Protein AF-K1DUK2-F1 (afdb_monomer)

Sequence (306 aa):
MSPVSHGADAARLHEIARSLQRSSSDLDGLVTSGHALSRVLAEVWSGPDCEHFIGSDWPAAAQGLERAARTLEEVSSTAERNAGEQEDGSAGTGGGSGVPAGPPPRGSGTGGAADEGQSRDPEEYGDLPPEVREAWEGYSEDERRAIVEQIIKERAEHYGTGMPDINWDEDMSGNGAWLEDWWFANEVYINPNILDDPMILHTVYHEMRHAAQHQAIDDADTFWWWEDPEYHHGMTPEEVQEWEDNFDDYESAPSEEDWEEDPEAAQEQYDRYFEQPVEVDAREEGAEFVEGMTPEELERLLEASK

Solvent-accessible surface area (backbone atoms only — not comparable to full-atom values): 17100 Å² total; per-residue (Å²): 134,79,80,87,70,94,69,78,62,36,72,57,29,48,53,49,17,57,50,31,44,50,51,20,54,51,36,52,50,48,44,55,49,48,58,55,49,51,58,57,45,58,76,79,45,81,56,70,68,45,52,43,39,66,71,42,54,49,55,52,52,39,51,54,40,54,50,53,22,50,54,28,44,52,52,20,52,49,32,45,47,55,21,48,52,52,56,47,56,74,73,42,88,82,79,84,80,83,74,83,30,48,56,73,86,81,72,89,70,93,84,73,84,90,74,78,96,65,98,66,58,44,93,69,46,30,55,63,45,67,64,35,51,58,46,54,71,70,47,52,70,72,50,49,50,37,28,52,56,33,51,52,48,54,47,22,62,71,60,65,64,50,76,53,47,80,40,75,36,79,84,55,70,20,65,48,44,62,44,88,38,101,87,58,64,33,36,38,38,36,27,59,87,45,64,89,42,67,67,48,56,27,45,53,43,20,34,52,34,49,48,38,53,53,43,43,36,58,46,42,59,50,94,46,96,85,58,79,59,53,73,61,98,85,55,48,74,69,56,40,49,52,40,49,59,42,64,79,65,60,62,66,44,38,50,76,64,40,47,72,75,38,51,68,61,22,48,57,36,33,51,55,26,56,69,30,70,62,49,43,52,17,32,50,53,7,12,54,53,30,50,68,50,43,50,68,53,53,51,49,33,45,59,72,56,108

Secondary structure (DSSP, 8-state):
-PPP--S--HHHHHHHHHHHHHHHHHHHHHHHHHHHHHHHHHHH--SHHHHHIIIIIHHHHHHHHHHHHHHHHHHHHHHHHHHHHHHHHTTSSS-PPPP-PPPP-------S---SS-SS-HHHH----HHHHHHHHHS-HHHHHHHHHHHHHHHHHHHT--PPEEEE-TT-SSSEEEE--SSS--EEEE-GGGTTSTTHHHHHHHHHHHHHHHHHHHHH--SSTTSPPP--TT--HHHHHHHHHHHHT--PPPPHHHHHH-HHHHHHHHHHHHTSHHHHHHHHHHHHHHHT--HHHHHHHHHHT-

Mean predicted aligned error: 15.25 Å

Structure (mmCIF, N/CA/C/O backbone):
data_AF-K1DUK2-F1
#
_entry.id   AF-K1DUK2-F1
#
loop_
_atom_site.group_PDB
_atom_site.id
_atom_site.type_symbol
_atom_site.label_atom_id
_atom_site.label_alt_id
_atom_site.label_comp_id
_atom_site.label_asym_id
_atom_site.label_entity_id
_atom_site.label_seq_id
_atom_site.pdbx_PDB_ins_code
_atom_site.Cartn_x
_atom_site.Cartn_y
_atom_site.Cartn_z
_atom_site.occupancy
_atom_site.B_iso_or_equiv
_atom_site.auth_seq_id
_atom_site.auth_comp_id
_atom_site.auth_asym_id
_atom_site.auth_atom_id
_atom_site.pdbx_PDB_model_num
ATOM 1 N N . MET A 1 1 ? -5.655 -26.933 22.177 1.00 35.53 1 MET A N 1
ATOM 2 C CA . MET A 1 1 ? -5.476 -25.608 21.565 1.00 35.53 1 MET A CA 1
ATOM 3 C C . MET A 1 1 ? -4.045 -25.227 21.850 1.00 35.53 1 MET A C 1
ATOM 5 O O . MET A 1 1 ? -3.722 -24.988 23.007 1.00 35.53 1 MET A O 1
ATOM 9 N N . SER A 1 2 ? -3.181 -25.386 20.854 1.00 30.19 2 SER A N 1
ATOM 10 C CA . SER A 1 2 ? -1.798 -24.926 20.951 1.00 30.19 2 SER A CA 1
ATOM 11 C C . SER A 1 2 ? -1.805 -23.420 20.683 1.00 30.19 2 SER A C 1
ATOM 13 O O . SER A 1 2 ? -2.548 -23.008 19.792 1.00 30.19 2 SER A O 1
ATOM 15 N N . PRO A 1 3 ? -1.076 -22.610 21.463 1.00 31.73 3 PRO A N 1
ATOM 16 C CA . PRO A 1 3 ? -0.968 -21.180 21.204 1.00 31.73 3 PRO A CA 1
ATOM 17 C C . PRO A 1 3 ? -0.299 -20.969 19.841 1.00 31.73 3 PRO A C 1
ATOM 19 O O . PRO A 1 3 ? 0.635 -21.696 19.498 1.00 31.73 3 PRO A O 1
ATOM 22 N N . VAL A 1 4 ? -0.819 -20.022 19.064 1.00 34.34 4 VAL A N 1
ATOM 23 C CA . VAL A 1 4 ? -0.187 -19.556 17.827 1.00 34.34 4 VAL A CA 1
ATOM 24 C C . VAL A 1 4 ? 1.102 -18.850 18.245 1.00 34.34 4 VAL A C 1
ATOM 26 O O . VAL A 1 4 ? 1.078 -17.962 19.092 1.00 34.34 4 VAL A O 1
ATOM 29 N N . SER A 1 5 ? 2.232 -19.340 17.750 1.00 38.25 5 SER A N 1
ATOM 30 C CA . SER A 1 5 ? 3.544 -18.718 17.908 1.00 38.25 5 SER A CA 1
ATOM 31 C C . SER A 1 5 ? 3.749 -17.876 16.658 1.00 38.25 5 SER A C 1
ATOM 33 O O . SER A 1 5 ? 3.865 -18.459 15.584 1.00 38.25 5 SER A O 1
ATOM 35 N N . HIS A 1 6 ? 3.726 -16.549 16.772 1.00 49.19 6 HIS A N 1
ATOM 36 C CA . HIS A 1 6 ? 4.074 -15.668 15.658 1.00 49.19 6 HIS A CA 1
ATOM 37 C C . HIS A 1 6 ? 5.563 -15.855 15.338 1.00 49.19 6 HIS A C 1
ATOM 39 O O . HIS A 1 6 ? 6.407 -15.726 16.224 1.00 49.19 6 HIS A O 1
ATOM 45 N N . GLY A 1 7 ? 5.849 -16.271 14.104 1.00 53.97 7 GLY A N 1
ATOM 46 C CA . GLY A 1 7 ? 7.184 -16.576 13.593 1.00 53.97 7 GLY A CA 1
ATOM 47 C C . GLY A 1 7 ? 7.118 -17.595 12.453 1.00 53.97 7 GLY A C 1
ATOM 48 O O . GLY A 1 7 ? 6.421 -18.608 12.560 1.00 53.97 7 GLY A O 1
ATOM 49 N N . ALA A 1 8 ? 7.825 -17.328 11.352 1.00 53.19 8 ALA A N 1
ATOM 50 C CA . ALA A 1 8 ? 7.968 -18.288 10.259 1.00 53.19 8 ALA A CA 1
ATOM 51 C C . ALA A 1 8 ? 8.684 -19.559 10.758 1.00 53.19 8 ALA A C 1
ATOM 53 O O . ALA A 1 8 ? 9.575 -19.494 11.606 1.00 53.19 8 ALA A O 1
ATOM 54 N N . ASP A 1 9 ? 8.314 -20.736 10.240 1.00 72.44 9 ASP A N 1
ATOM 55 C CA . ASP A 1 9 ? 8.998 -21.990 10.579 1.00 72.44 9 ASP A CA 1
ATOM 56 C C . ASP A 1 9 ? 10.430 -21.959 10.013 1.00 72.44 9 ASP A C 1
ATOM 58 O O . ASP A 1 9 ? 10.660 -22.259 8.841 1.00 72.44 9 ASP A O 1
ATOM 62 N N . ALA A 1 10 ? 11.402 -21.587 10.851 1.00 77.94 10 ALA A N 1
ATOM 63 C CA . ALA A 1 10 ? 12.806 -21.466 10.459 1.00 77.94 10 ALA A CA 1
ATOM 64 C C . ALA A 1 10 ? 13.368 -22.775 9.880 1.00 77.94 10 ALA A C 1
ATOM 66 O O . ALA A 1 10 ? 14.125 -22.759 8.909 1.00 77.94 10 ALA A O 1
ATOM 67 N N . ALA A 1 11 ? 12.938 -23.935 10.394 1.00 70.56 11 ALA A N 1
ATOM 68 C CA . ALA A 1 11 ? 13.352 -25.221 9.840 1.00 70.56 11 ALA A CA 1
ATOM 69 C C . ALA A 1 11 ? 12.809 -25.415 8.418 1.00 70.56 11 ALA A C 1
ATOM 71 O O . ALA A 1 11 ? 13.507 -25.956 7.555 1.00 70.56 11 ALA A O 1
ATOM 72 N N . ARG A 1 12 ? 11.590 -24.938 8.154 1.00 72.44 12 ARG A N 1
ATOM 73 C CA . ARG A 1 12 ? 10.998 -24.942 6.818 1.00 72.44 12 ARG A CA 1
ATOM 74 C C . ARG A 1 12 ? 11.692 -23.962 5.872 1.00 72.44 12 ARG A C 1
ATOM 76 O O . ARG A 1 12 ? 11.935 -24.334 4.725 1.00 72.44 12 ARG A O 1
ATOM 83 N N . LEU A 1 13 ? 12.065 -22.773 6.341 1.00 73.44 13 LEU A N 1
ATOM 84 C CA . LEU A 1 13 ? 12.837 -21.796 5.563 1.00 73.44 13 LEU A CA 1
ATOM 85 C C . LEU A 1 13 ? 14.210 -22.355 5.157 1.00 73.44 13 LEU A C 1
ATOM 87 O O . LEU A 1 13 ? 14.564 -22.321 3.979 1.00 73.44 13 LEU A O 1
ATOM 91 N N . HIS A 1 14 ? 14.915 -23.009 6.084 1.00 79.56 14 HIS A N 1
ATOM 92 C CA . HIS A 1 14 ? 16.155 -23.746 5.801 1.00 79.56 14 HIS A CA 1
ATOM 93 C C . HIS A 1 14 ? 15.971 -24.850 4.747 1.00 79.56 14 HIS A C 1
ATOM 95 O O . HIS A 1 14 ? 16.851 -25.113 3.924 1.00 79.56 14 HIS A O 1
ATOM 101 N N . GLU A 1 15 ? 14.844 -25.565 4.769 1.00 75.19 15 GLU A N 1
ATOM 102 C CA . GLU A 1 15 ? 14.540 -26.577 3.749 1.00 75.19 15 GLU A CA 1
ATOM 103 C C . GLU A 1 15 ? 14.304 -25.962 2.367 1.00 75.19 15 GLU A C 1
ATOM 105 O O . GLU A 1 15 ? 14.781 -26.518 1.370 1.00 75.19 15 GLU A O 1
ATOM 110 N N . ILE A 1 16 ? 13.588 -24.836 2.313 1.00 76.81 16 ILE A N 1
ATOM 111 C CA . ILE A 1 16 ? 13.302 -24.086 1.087 1.00 76.81 16 ILE A CA 1
ATOM 112 C C . ILE A 1 16 ? 14.606 -23.552 0.494 1.00 76.81 16 ILE A C 1
ATOM 114 O O . ILE A 1 16 ? 14.905 -23.877 -0.655 1.00 76.81 16 ILE A O 1
ATOM 118 N N . ALA A 1 17 ? 15.432 -22.865 1.286 1.00 77.94 17 ALA A N 1
ATOM 119 C CA . ALA A 1 17 ? 16.727 -22.343 0.857 1.00 77.94 17 ALA A CA 1
ATOM 120 C C . ALA A 1 17 ? 17.614 -23.425 0.227 1.00 77.94 17 ALA A C 1
ATOM 122 O O . ALA A 1 17 ? 18.042 -23.317 -0.922 1.00 77.94 17 ALA A O 1
ATOM 123 N N . ARG A 1 18 ? 17.797 -24.564 0.910 1.00 84.88 18 ARG A N 1
ATOM 124 C CA . ARG A 1 18 ? 18.565 -25.692 0.351 1.00 84.88 18 ARG A CA 1
ATOM 125 C C . ARG A 1 18 ? 17.966 -26.239 -0.940 1.00 84.88 18 ARG A C 1
ATOM 127 O O . ARG A 1 18 ? 18.690 -26.803 -1.759 1.00 84.88 18 ARG A O 1
ATOM 134 N N . SER A 1 19 ? 16.648 -26.171 -1.105 1.00 82.50 19 SER A N 1
ATOM 135 C CA . SER A 1 19 ? 16.000 -26.588 -2.345 1.00 82.50 19 SER A CA 1
ATOM 136 C C . SER A 1 19 ? 16.292 -25.615 -3.482 1.00 82.50 19 SER A C 1
ATOM 138 O O . SER A 1 19 ? 16.678 -26.067 -4.557 1.00 82.50 19 SER A O 1
ATOM 140 N N . LEU A 1 20 ? 16.177 -24.312 -3.229 1.00 78.19 20 LEU A N 1
ATOM 141 C CA . LEU A 1 20 ? 16.471 -23.250 -4.190 1.00 78.19 20 LEU A CA 1
ATOM 142 C C . LEU A 1 20 ? 17.941 -23.281 -4.621 1.00 78.19 20 LEU A C 1
ATOM 144 O O . LEU A 1 20 ? 18.231 -23.303 -5.814 1.00 78.19 20 LEU A O 1
ATOM 148 N N . GLN A 1 21 ? 18.866 -23.429 -3.670 1.00 85.44 21 GLN A N 1
ATOM 149 C CA . GLN A 1 21 ? 20.297 -23.526 -3.957 1.00 85.44 21 GLN A CA 1
ATOM 150 C C . GLN A 1 21 ? 20.655 -24.762 -4.799 1.00 85.44 21 GLN A C 1
ATOM 152 O O . GLN A 1 21 ? 21.508 -24.687 -5.685 1.00 85.44 21 GLN A O 1
ATOM 157 N N . ARG A 1 22 ? 19.993 -25.906 -4.570 1.00 84.94 22 ARG A N 1
ATOM 158 C CA . ARG A 1 22 ? 20.158 -27.089 -5.435 1.00 84.94 22 ARG A CA 1
ATOM 159 C C . ARG A 1 22 ? 19.660 -26.821 -6.852 1.00 84.94 22 ARG A C 1
ATOM 161 O O . ARG A 1 22 ? 20.363 -27.164 -7.794 1.00 84.94 22 ARG A O 1
ATOM 168 N N . SER A 1 23 ? 18.496 -26.190 -6.992 1.00 86.56 23 SER A N 1
ATOM 169 C CA . SER A 1 23 ? 17.944 -25.835 -8.300 1.00 86.56 23 SER A CA 1
ATOM 170 C C . SER A 1 23 ? 18.836 -24.844 -9.054 1.00 86.56 23 SER A C 1
ATOM 172 O O . SER A 1 23 ? 19.079 -25.070 -10.235 1.00 86.56 23 SER A O 1
ATOM 174 N N . SER A 1 24 ? 19.391 -23.818 -8.391 1.00 85.56 24 SER A N 1
ATOM 175 C CA . SER A 1 24 ? 20.387 -22.921 -9.008 1.00 85.56 24 SER A CA 1
ATOM 176 C C . SER A 1 24 ? 21.587 -23.714 -9.539 1.00 85.56 24 SER A C 1
ATOM 178 O O . SER A 1 24 ? 21.935 -23.630 -10.717 1.00 85.56 24 SER A O 1
ATOM 180 N N . SER A 1 25 ? 22.157 -24.590 -8.704 1.00 85.31 25 SER A N 1
ATOM 181 C CA . SER A 1 25 ? 23.308 -25.405 -9.100 1.00 85.31 25 SER A CA 1
ATOM 182 C C . SER A 1 25 ? 23.007 -26.338 -10.282 1.00 85.31 25 SER A C 1
ATOM 184 O O . SER A 1 25 ? 23.885 -26.571 -11.120 1.00 85.31 25 SER A O 1
ATOM 186 N N . ASP A 1 26 ? 21.783 -26.860 -10.376 1.00 88.81 26 ASP A N 1
ATOM 187 C CA . ASP A 1 26 ? 21.341 -27.664 -11.516 1.00 88.81 26 ASP A CA 1
ATOM 188 C C . ASP A 1 26 ? 21.252 -26.819 -12.804 1.00 88.81 26 ASP A C 1
ATOM 190 O O . ASP A 1 26 ? 21.678 -27.285 -13.867 1.00 88.81 26 ASP A O 1
ATOM 194 N N . LEU A 1 27 ? 20.766 -25.572 -12.724 1.00 88.38 27 LEU A N 1
ATOM 195 C CA . LEU A 1 27 ? 20.719 -24.636 -13.857 1.00 88.38 27 LEU A CA 1
ATOM 196 C C . LEU A 1 27 ? 22.126 -24.266 -14.350 1.00 88.38 27 LEU A C 1
ATOM 198 O O . LEU A 1 27 ? 22.400 -24.375 -15.548 1.00 88.38 27 LEU A O 1
ATOM 202 N N . ASP A 1 28 ? 23.051 -23.952 -13.445 1.00 87.50 28 ASP A N 1
ATOM 203 C CA . ASP A 1 28 ? 24.465 -23.719 -13.773 1.00 87.50 28 ASP A CA 1
ATOM 204 C C . ASP A 1 28 ? 25.114 -24.939 -14.445 1.00 87.50 28 ASP A C 1
ATOM 206 O O . ASP A 1 28 ? 25.897 -24.834 -15.405 1.00 87.50 28 ASP A O 1
ATOM 210 N N . GLY A 1 29 ? 24.762 -26.135 -13.965 1.00 82.50 29 GLY A N 1
ATOM 211 C CA . GLY A 1 29 ? 25.176 -27.402 -14.554 1.00 82.50 29 GLY A CA 1
ATOM 212 C C . GLY A 1 29 ? 24.677 -27.572 -15.991 1.00 82.50 29 GLY A C 1
ATOM 213 O O . GLY A 1 29 ? 25.434 -28.034 -16.857 1.00 82.50 29 GLY A O 1
ATOM 214 N N . LEU A 1 30 ? 23.433 -27.172 -16.271 1.00 90.12 30 LEU A N 1
ATOM 215 C CA . LEU A 1 30 ? 22.844 -27.191 -17.613 1.00 90.12 30 LEU A CA 1
ATOM 216 C C . LEU A 1 30 ? 23.529 -26.197 -18.551 1.00 90.12 30 LEU A C 1
ATOM 218 O O . LEU A 1 30 ? 23.887 -26.584 -19.667 1.00 90.12 30 LEU A O 1
ATOM 222 N N . VAL A 1 31 ? 23.780 -24.966 -18.099 1.00 87.81 31 VAL A N 1
ATOM 223 C CA . VAL A 1 31 ? 24.505 -23.939 -18.868 1.00 87.81 31 VAL A CA 1
ATOM 224 C C . VAL A 1 31 ? 25.900 -24.440 -19.238 1.00 87.81 31 VAL A C 1
ATOM 226 O O . VAL A 1 31 ? 26.278 -24.478 -20.415 1.00 87.81 31 VAL A O 1
ATOM 229 N N . THR A 1 32 ? 26.649 -24.934 -18.252 1.00 84.31 32 THR A N 1
ATOM 230 C CA . THR A 1 32 ? 28.001 -25.471 -18.458 1.00 84.31 32 THR A CA 1
ATOM 231 C C . THR A 1 32 ? 27.997 -26.643 -19.442 1.00 84.31 32 THR A C 1
ATOM 233 O O . THR A 1 32 ? 28.803 -26.692 -20.381 1.00 84.31 32 THR A O 1
ATOM 236 N N . SER A 1 33 ? 27.071 -27.587 -19.260 1.00 88.69 33 SER A N 1
ATOM 237 C CA . SER A 1 33 ? 26.955 -28.772 -20.114 1.00 88.69 33 SER A CA 1
ATOM 238 C C . SER A 1 33 ? 26.554 -28.405 -21.540 1.00 88.69 33 SER A C 1
ATOM 240 O O . SER A 1 33 ? 27.133 -28.926 -22.494 1.00 88.69 33 SER A O 1
ATOM 242 N N . GLY A 1 34 ? 25.613 -27.480 -21.714 1.00 84.50 34 GLY A N 1
ATOM 243 C CA . GLY A 1 34 ? 25.167 -27.047 -23.032 1.00 84.50 34 GLY A CA 1
ATOM 244 C C . GLY A 1 34 ? 26.220 -26.230 -23.785 1.00 84.50 34 GLY A C 1
ATOM 245 O O . GLY A 1 34 ? 26.376 -26.410 -24.994 1.00 84.50 34 GLY A O 1
ATOM 246 N N . HIS A 1 35 ? 27.063 -25.447 -23.103 1.00 85.62 35 HIS A N 1
ATOM 247 C CA . HIS A 1 35 ? 28.245 -24.840 -23.731 1.00 85.62 35 HIS A CA 1
ATOM 248 C C . HIS A 1 35 ? 29.266 -25.880 -24.210 1.00 85.62 35 HIS A C 1
ATOM 250 O O . HIS A 1 35 ? 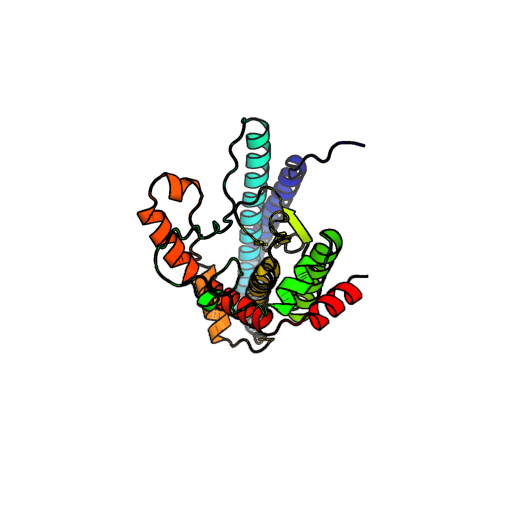29.866 -25.722 -25.275 1.00 85.62 35 HIS A O 1
ATOM 256 N N . ALA A 1 36 ? 29.479 -26.956 -23.452 1.00 80.62 36 ALA A N 1
ATOM 257 C CA . ALA A 1 36 ? 30.337 -28.056 -23.887 1.00 80.62 36 ALA A CA 1
ATOM 258 C C . ALA A 1 36 ? 29.739 -28.803 -25.092 1.00 80.62 36 ALA A C 1
ATOM 260 O O . ALA A 1 36 ? 30.443 -29.061 -26.070 1.00 80.62 36 ALA A O 1
ATOM 261 N N . LEU A 1 37 ? 28.442 -29.118 -25.048 1.00 86.62 37 LEU A N 1
ATOM 262 C CA . LEU A 1 37 ? 27.755 -29.861 -26.105 1.00 86.62 37 LEU A CA 1
ATOM 263 C C . LEU A 1 37 ? 27.596 -29.047 -27.394 1.00 86.62 37 LEU A C 1
ATOM 265 O O . LEU A 1 37 ? 27.773 -29.609 -28.471 1.00 86.62 37 LEU A O 1
ATOM 269 N N . SER A 1 38 ? 27.340 -27.738 -27.312 1.00 84.31 38 SER A N 1
ATOM 270 C CA . SER A 1 38 ? 27.253 -26.861 -28.492 1.00 84.31 38 SER A CA 1
ATOM 271 C C . SER A 1 38 ? 28.579 -26.782 -29.254 1.00 84.31 38 SER A C 1
ATOM 273 O O . SER A 1 38 ? 28.579 -26.792 -30.484 1.00 84.31 38 SER A O 1
ATOM 275 N N . ARG A 1 39 ? 29.723 -26.818 -28.555 1.00 83.44 39 ARG A N 1
ATOM 276 C CA . ARG A 1 39 ? 31.051 -26.910 -29.192 1.00 83.44 39 ARG A CA 1
ATOM 277 C C . ARG A 1 39 ? 31.252 -28.225 -29.939 1.00 83.44 39 ARG A C 1
ATOM 279 O O . ARG A 1 39 ? 31.752 -28.201 -31.055 1.00 83.44 39 ARG A O 1
ATOM 286 N N . VAL A 1 40 ? 30.838 -29.351 -29.356 1.00 90.06 40 VAL A N 1
ATOM 287 C CA . VAL A 1 40 ? 30.902 -30.665 -30.024 1.00 90.06 40 VAL A CA 1
ATOM 288 C C . VAL A 1 40 ? 29.955 -30.709 -31.225 1.00 90.06 40 VAL A C 1
ATOM 290 O O . VAL A 1 40 ? 30.307 -31.233 -32.279 1.00 90.06 40 VAL A O 1
ATOM 293 N N . LEU A 1 41 ? 28.761 -30.129 -31.092 1.00 87.50 41 LEU A N 1
ATOM 294 C CA . LEU A 1 41 ? 27.779 -30.052 -32.169 1.00 87.50 41 LEU A CA 1
ATOM 295 C C . LEU A 1 41 ? 28.323 -29.266 -33.375 1.00 87.50 41 LEU A C 1
ATOM 297 O O . LEU A 1 41 ? 28.130 -29.696 -34.512 1.00 87.50 41 LEU A O 1
ATOM 301 N N . ALA A 1 42 ? 29.079 -28.191 -33.130 1.00 87.25 42 ALA A N 1
ATOM 302 C CA . ALA A 1 42 ? 29.747 -27.395 -34.163 1.00 87.25 42 ALA A CA 1
ATOM 303 C C . ALA A 1 42 ? 30.744 -28.198 -35.023 1.00 87.25 42 ALA A C 1
ATOM 305 O O . ALA A 1 42 ? 31.042 -27.814 -36.152 1.00 87.25 42 ALA A O 1
ATOM 306 N N . GLU A 1 43 ? 31.278 -29.311 -34.508 1.00 91.81 43 GLU A N 1
ATOM 307 C CA . GLU A 1 43 ? 32.233 -30.159 -35.237 1.00 91.81 43 GLU A CA 1
ATOM 308 C C . GLU A 1 43 ? 31.547 -31.079 -36.258 1.00 91.81 43 GLU A C 1
ATOM 310 O O . GLU A 1 43 ? 32.188 -31.553 -37.199 1.00 91.81 43 GLU A O 1
ATOM 315 N N . VAL A 1 44 ? 30.249 -31.346 -36.079 1.00 93.38 44 VAL A N 1
ATOM 316 C CA . VAL A 1 44 ? 29.484 -32.329 -36.869 1.00 93.38 44 VAL A CA 1
ATOM 317 C C . VAL A 1 44 ? 28.303 -31.723 -37.630 1.00 93.38 44 VAL A C 1
ATOM 319 O O . VAL A 1 44 ? 27.746 -32.385 -38.507 1.00 93.38 44 VAL A O 1
ATOM 322 N N . TRP A 1 45 ? 27.939 -30.472 -37.340 1.00 94.31 45 TRP A N 1
ATOM 323 C CA . TRP A 1 45 ? 26.870 -29.725 -38.000 1.00 94.31 45 TRP A CA 1
ATOM 324 C C . TRP A 1 45 ? 27.409 -28.404 -38.556 1.00 94.31 45 TRP A C 1
ATOM 326 O O . TRP A 1 45 ? 28.110 -27.668 -37.871 1.00 94.31 45 TRP A O 1
ATOM 336 N N . SER A 1 46 ? 27.104 -28.101 -39.819 1.00 90.75 46 SER A N 1
ATOM 337 C CA . SER A 1 46 ? 27.549 -26.878 -40.496 1.00 90.75 46 SER A CA 1
ATOM 338 C C . SER A 1 46 ? 26.446 -26.305 -41.382 1.00 90.75 46 SER A C 1
ATOM 340 O O . SER A 1 46 ? 25.572 -27.039 -41.848 1.00 90.75 46 SER A O 1
ATOM 342 N N . GLY A 1 47 ? 26.505 -24.994 -41.614 1.00 90.25 47 GLY A N 1
ATOM 343 C CA . GLY A 1 47 ? 25.517 -24.235 -42.379 1.00 90.25 47 GLY A CA 1
ATOM 344 C C . GLY A 1 47 ? 24.805 -23.171 -41.533 1.00 90.25 47 GLY A C 1
ATOM 345 O O . GLY A 1 47 ? 25.008 -23.129 -40.319 1.00 90.25 47 GLY A O 1
ATOM 346 N N . PRO A 1 48 ? 23.963 -22.331 -42.165 1.00 90.19 48 PRO A N 1
ATOM 347 C CA . PRO A 1 48 ? 23.353 -21.162 -41.523 1.00 90.19 48 PRO A CA 1
ATOM 348 C C . PRO A 1 48 ? 22.558 -21.483 -40.252 1.00 90.19 48 PRO A C 1
ATOM 350 O O . PRO A 1 48 ? 22.624 -20.732 -39.288 1.00 90.19 48 PRO A O 1
ATOM 353 N N . ASP A 1 49 ? 21.866 -22.624 -40.218 1.00 91.75 49 ASP A N 1
ATOM 354 C CA . ASP A 1 49 ? 21.076 -23.038 -39.052 1.00 91.75 49 ASP A CA 1
ATOM 355 C C . ASP A 1 49 ? 21.965 -23.368 -37.839 1.00 91.75 49 ASP A C 1
ATOM 357 O O . ASP A 1 49 ? 21.620 -23.052 -36.705 1.00 91.75 49 ASP A O 1
ATOM 361 N N . CYS A 1 50 ? 23.140 -23.963 -38.077 1.00 90.81 50 CYS A N 1
ATOM 362 C CA . CYS A 1 50 ? 24.120 -24.238 -37.024 1.00 90.81 50 CYS A CA 1
ATOM 363 C C . CYS A 1 50 ? 24.725 -22.934 -36.492 1.00 90.81 50 CYS A C 1
ATOM 365 O O . CYS A 1 50 ? 24.865 -22.750 -35.284 1.00 90.81 50 CYS A O 1
ATOM 367 N N . GLU A 1 51 ? 25.054 -22.011 -37.400 1.00 90.12 51 GLU A N 1
ATOM 368 C CA . GLU A 1 51 ? 25.574 -20.686 -37.052 1.00 90.12 51 GLU A CA 1
ATOM 369 C C . GLU A 1 51 ? 24.558 -19.888 -36.227 1.00 90.12 51 GLU A C 1
ATOM 371 O O . GLU A 1 51 ? 24.941 -19.265 -35.239 1.00 90.12 51 GLU A O 1
ATOM 376 N N . HIS A 1 52 ? 23.271 -19.955 -36.579 1.00 88.75 52 HIS A N 1
ATOM 377 C CA . HIS A 1 52 ? 22.195 -19.306 -35.832 1.00 88.75 52 HIS A CA 1
ATOM 378 C C . HIS A 1 52 ? 21.985 -19.938 -34.453 1.00 88.75 52 HIS A C 1
ATOM 380 O O . HIS A 1 52 ? 21.979 -19.231 -33.449 1.00 88.75 52 HIS A O 1
ATOM 386 N N . PHE A 1 53 ? 21.917 -21.269 -34.377 1.00 89.38 53 PHE A N 1
ATOM 387 C CA . PHE A 1 53 ? 21.722 -21.960 -33.106 1.00 89.38 53 PHE A CA 1
ATOM 388 C C . PHE A 1 53 ? 22.869 -21.694 -32.118 1.00 89.38 53 PHE A C 1
ATOM 390 O O . PHE A 1 53 ? 22.639 -21.384 -30.952 1.00 89.38 53 PHE A O 1
ATOM 397 N N . ILE A 1 54 ? 24.123 -21.783 -32.576 1.00 90.12 54 ILE A N 1
ATOM 398 C CA . ILE A 1 54 ? 25.306 -21.579 -31.724 1.00 90.12 54 ILE A CA 1
ATOM 399 C C . ILE A 1 54 ? 25.537 -20.094 -31.427 1.00 90.12 54 ILE A C 1
ATOM 401 O O . ILE A 1 54 ? 26.001 -19.753 -30.339 1.00 90.12 54 ILE A O 1
ATOM 405 N N . GLY A 1 55 ? 25.265 -19.220 -32.396 1.00 81.56 55 GLY A N 1
ATOM 406 C CA . GLY A 1 55 ? 25.529 -17.788 -32.292 1.00 81.56 55 GLY A CA 1
ATOM 407 C C . GLY A 1 55 ? 24.420 -16.988 -31.615 1.00 81.56 55 GLY A C 1
ATOM 408 O O . GLY A 1 55 ? 24.692 -15.887 -31.142 1.00 81.56 55 GLY A O 1
ATOM 409 N N . SER A 1 56 ? 23.190 -17.503 -31.573 1.00 82.19 56 SER A N 1
ATOM 410 C CA . SER A 1 56 ? 22.018 -16.753 -31.108 1.00 82.19 56 SER A CA 1
ATOM 411 C C . SER A 1 56 ? 21.132 -17.566 -30.165 1.00 82.19 56 SER A C 1
ATOM 413 O O . SER A 1 56 ? 21.017 -17.183 -29.002 1.00 82.19 56 SER A O 1
ATOM 415 N N . ASP A 1 57 ? 20.578 -18.700 -30.602 1.00 84.94 57 ASP A N 1
ATOM 416 C CA . ASP A 1 57 ? 19.558 -19.417 -29.814 1.00 84.94 57 ASP A CA 1
ATOM 417 C C . ASP A 1 57 ? 20.109 -19.965 -28.491 1.00 84.94 57 ASP A C 1
ATOM 419 O O . ASP A 1 57 ? 19.541 -19.733 -27.422 1.00 84.94 57 ASP A O 1
ATOM 423 N N . TRP A 1 58 ? 21.243 -20.674 -28.541 1.00 89.31 58 TRP A N 1
ATOM 424 C CA . TRP A 1 58 ? 21.870 -21.228 -27.343 1.00 89.31 58 TRP A CA 1
ATOM 425 C C . TRP A 1 58 ? 22.375 -20.134 -26.386 1.00 89.31 58 TRP A C 1
ATOM 427 O O . TRP A 1 58 ? 22.065 -20.221 -25.200 1.00 89.31 58 TRP A O 1
ATOM 437 N N . PRO A 1 59 ? 23.100 -19.088 -26.838 1.00 85.94 59 PRO A N 1
ATOM 438 C CA . PRO A 1 59 ? 23.477 -17.973 -25.970 1.00 85.94 59 PRO A CA 1
ATOM 439 C C . PRO A 1 59 ? 22.298 -17.249 -25.312 1.00 85.94 59 PRO A C 1
ATOM 441 O O . PRO A 1 59 ? 22.431 -16.818 -24.168 1.00 85.94 59 PRO A O 1
ATOM 444 N N . ALA A 1 60 ? 21.164 -17.097 -26.002 1.00 81.19 60 ALA A N 1
ATOM 445 C CA . ALA A 1 60 ? 19.967 -16.488 -25.423 1.00 81.19 60 ALA A CA 1
ATOM 446 C C . ALA A 1 60 ? 19.357 -17.383 -24.331 1.00 81.19 60 ALA A C 1
ATOM 448 O O . ALA A 1 60 ? 19.082 -16.913 -23.229 1.00 81.19 60 ALA A O 1
ATOM 449 N N . ALA A 1 61 ? 19.231 -18.687 -24.597 1.00 84.38 61 ALA A N 1
ATOM 450 C CA . ALA A 1 61 ? 18.754 -19.650 -23.608 1.00 84.38 61 ALA A CA 1
ATOM 451 C C . ALA A 1 61 ? 19.690 -19.752 -22.391 1.00 84.38 61 ALA A C 1
ATOM 453 O O . ALA A 1 61 ? 19.221 -19.786 -21.257 1.00 84.38 61 ALA A O 1
ATOM 454 N N . ALA A 1 62 ? 21.008 -19.758 -22.612 1.00 83.44 62 ALA A N 1
ATOM 455 C CA . ALA A 1 62 ? 22.006 -19.788 -21.546 1.00 83.44 62 ALA A CA 1
ATOM 456 C C . ALA A 1 62 ? 21.889 -18.564 -20.627 1.00 83.44 62 ALA A C 1
ATOM 458 O O . ALA A 1 62 ? 21.840 -18.730 -19.415 1.00 83.44 62 ALA A O 1
ATOM 459 N N . GLN A 1 63 ? 21.737 -17.362 -21.192 1.00 82.25 63 GLN A N 1
ATOM 460 C CA . GLN A 1 63 ? 21.518 -16.146 -20.403 1.00 82.25 63 GLN A CA 1
ATOM 461 C C . GLN A 1 63 ? 20.232 -16.209 -19.568 1.00 82.25 63 GLN A C 1
ATOM 463 O O . GLN A 1 63 ? 20.237 -15.774 -18.421 1.00 82.25 63 GLN A O 1
ATOM 468 N N . GLY A 1 64 ? 19.141 -16.763 -20.108 1.00 83.19 64 GLY A N 1
ATOM 469 C CA . GLY A 1 64 ? 17.905 -16.959 -19.344 1.00 83.19 64 GLY A CA 1
ATOM 470 C C . GLY A 1 64 ? 18.091 -17.910 -18.156 1.00 83.19 64 GLY A C 1
ATOM 471 O O . GLY A 1 64 ? 17.644 -17.616 -17.051 1.00 83.19 64 GLY A O 1
ATOM 472 N N . LEU A 1 65 ? 18.813 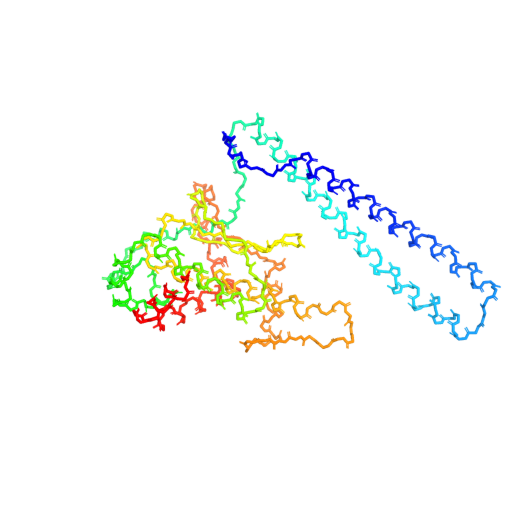-19.017 -18.360 1.00 85.06 65 LEU A N 1
ATOM 473 C CA . LEU A 1 65 ? 19.140 -19.971 -17.294 1.00 85.06 65 LEU A CA 1
ATOM 474 C C . LEU A 1 65 ? 20.059 -19.354 -16.226 1.00 85.06 65 LEU A C 1
ATOM 476 O O . LEU A 1 65 ? 19.834 -19.582 -15.043 1.00 85.06 65 LEU A O 1
ATOM 480 N N . GLU A 1 66 ? 21.052 -18.556 -16.626 1.00 82.50 66 GLU A N 1
ATOM 481 C CA . GLU A 1 66 ? 21.959 -17.843 -15.711 1.00 82.50 66 GLU A CA 1
ATOM 482 C C . GLU A 1 66 ? 21.224 -16.794 -14.863 1.00 82.50 66 GLU A C 1
ATOM 484 O O . GLU A 1 66 ? 21.527 -16.632 -13.682 1.00 82.50 66 GLU A O 1
ATOM 489 N N . ARG A 1 67 ? 20.245 -16.082 -15.440 1.00 86.12 67 ARG A N 1
ATOM 490 C CA . ARG A 1 67 ? 19.393 -15.149 -14.683 1.00 86.12 67 ARG A CA 1
ATOM 491 C C . ARG A 1 67 ? 18.534 -15.893 -13.667 1.00 86.12 67 ARG A C 1
ATOM 493 O O . ARG A 1 67 ? 18.559 -15.539 -12.498 1.00 86.12 67 ARG A O 1
ATOM 500 N N . ALA A 1 68 ? 17.865 -16.966 -14.090 1.00 78.19 68 ALA A N 1
ATOM 501 C CA . ALA A 1 68 ? 17.054 -17.786 -13.193 1.00 78.19 68 ALA A CA 1
ATOM 502 C C . ALA A 1 68 ? 17.882 -18.393 -12.046 1.00 78.19 68 ALA A C 1
ATOM 504 O O . ALA A 1 68 ? 17.428 -18.411 -10.906 1.00 78.19 68 ALA A O 1
ATOM 505 N N . ALA A 1 69 ? 19.107 -18.855 -12.322 1.00 81.12 69 ALA A N 1
ATOM 506 C CA . ALA A 1 69 ? 20.029 -19.337 -11.294 1.00 81.12 69 ALA A CA 1
ATOM 507 C C . ALA A 1 69 ? 20.338 -18.246 -10.252 1.00 81.12 69 ALA A C 1
ATOM 509 O O . ALA A 1 69 ? 20.220 -18.492 -9.052 1.00 81.12 69 ALA A O 1
ATOM 510 N N . ARG A 1 70 ? 20.628 -17.020 -10.706 1.00 82.75 70 ARG A N 1
ATOM 511 C CA . ARG A 1 70 ? 20.891 -15.873 -9.827 1.00 82.75 70 ARG A CA 1
ATOM 512 C C . ARG A 1 70 ? 19.692 -15.520 -8.945 1.00 82.75 70 ARG A C 1
ATOM 514 O O . ARG A 1 70 ? 19.863 -15.393 -7.739 1.00 82.75 70 ARG A O 1
ATOM 521 N N . THR A 1 71 ? 18.488 -15.466 -9.510 1.00 81.00 71 THR A N 1
ATOM 522 C CA . THR A 1 71 ? 17.259 -15.221 -8.738 1.00 81.00 71 THR A CA 1
ATOM 523 C C . THR A 1 71 ? 17.055 -16.291 -7.663 1.00 81.00 71 THR A C 1
ATOM 525 O O . THR A 1 71 ? 16.765 -15.980 -6.511 1.00 81.00 71 THR A O 1
ATOM 528 N N . LEU A 1 72 ? 17.261 -17.573 -7.992 1.00 78.31 72 LEU A N 1
ATOM 529 C CA . LEU A 1 72 ? 17.147 -18.657 -7.010 1.00 78.31 72 LEU A CA 1
ATOM 530 C C . LEU A 1 72 ? 18.194 -18.550 -5.890 1.00 78.31 72 LEU A C 1
ATOM 532 O O . LEU A 1 72 ? 17.908 -18.929 -4.753 1.00 78.31 72 LEU A O 1
ATOM 536 N N . GLU A 1 73 ? 19.395 -18.052 -6.184 1.00 79.88 73 GLU A N 1
ATOM 537 C CA . GLU A 1 73 ? 20.430 -17.786 -5.178 1.00 79.88 73 GLU A CA 1
ATOM 538 C C . GLU A 1 73 ? 20.070 -16.622 -4.263 1.00 79.88 73 GLU A C 1
ATOM 540 O O . GLU A 1 73 ? 20.222 -16.740 -3.046 1.00 79.88 73 GLU A O 1
ATOM 545 N N . GLU A 1 74 ? 19.562 -15.531 -4.828 1.00 75.38 74 GLU A N 1
ATOM 546 C CA . GLU A 1 74 ? 19.112 -14.353 -4.085 1.00 75.38 74 GLU A CA 1
ATOM 547 C C . GLU A 1 74 ? 17.980 -14.729 -3.125 1.00 75.38 74 GLU A C 1
ATOM 549 O O . GLU A 1 74 ? 18.108 -14.533 -1.915 1.00 75.38 74 GLU A O 1
ATOM 554 N N . VAL A 1 75 ? 16.945 -15.413 -3.622 1.00 75.00 75 VAL A N 1
ATOM 555 C CA . VAL A 1 75 ? 15.834 -15.898 -2.788 1.00 75.00 75 VAL A CA 1
ATOM 556 C C . VAL A 1 75 ? 16.320 -16.903 -1.744 1.00 75.00 75 VAL A C 1
ATOM 558 O O . VAL A 1 75 ? 15.916 -16.839 -0.581 1.00 75.00 75 VAL A O 1
ATOM 561 N N . SER A 1 76 ? 17.215 -17.826 -2.112 1.00 77.12 76 SER A N 1
ATOM 562 C CA . SER A 1 76 ? 17.815 -18.748 -1.143 1.00 77.12 76 SER A CA 1
ATOM 563 C C . SER A 1 76 ? 18.542 -17.997 -0.029 1.00 77.12 76 SER A C 1
ATOM 565 O O . SER A 1 76 ? 18.494 -18.433 1.121 1.00 77.12 76 SER A O 1
ATOM 567 N N . SER A 1 77 ? 19.233 -16.902 -0.351 1.00 73.12 77 SER A N 1
ATOM 568 C CA . SER A 1 77 ? 19.939 -16.087 0.634 1.00 73.12 77 SER A CA 1
ATOM 569 C C . SER A 1 77 ? 18.979 -15.328 1.545 1.00 73.12 77 SER A C 1
ATOM 571 O O . SER A 1 77 ? 19.288 -15.168 2.725 1.00 73.12 77 SER A O 1
ATOM 573 N N . THR A 1 78 ? 17.844 -14.862 1.027 1.00 78.38 78 THR A N 1
ATOM 574 C CA . THR A 1 78 ? 16.786 -14.227 1.826 1.00 78.38 78 THR A CA 1
ATOM 575 C C . THR A 1 78 ? 16.155 -15.234 2.782 1.00 78.38 78 THR A C 1
ATOM 577 O O . THR A 1 78 ? 16.077 -14.974 3.978 1.00 78.38 78 THR A O 1
ATOM 580 N N . ALA A 1 79 ? 15.811 -16.435 2.307 1.00 73.06 79 ALA A N 1
ATOM 581 C CA . ALA A 1 79 ? 15.241 -17.486 3.149 1.00 73.06 79 ALA A CA 1
ATOM 582 C C . ALA A 1 79 ? 16.180 -17.913 4.298 1.00 73.06 79 ALA A C 1
ATOM 584 O O . ALA A 1 79 ? 15.718 -18.098 5.423 1.00 73.06 79 ALA A O 1
ATOM 585 N N . GLU A 1 80 ? 17.491 -18.034 4.049 1.00 79.19 80 GLU A N 1
ATOM 586 C CA . GLU A 1 80 ? 18.492 -18.307 5.101 1.00 79.19 80 GLU A CA 1
ATOM 587 C C . GLU A 1 80 ? 18.601 -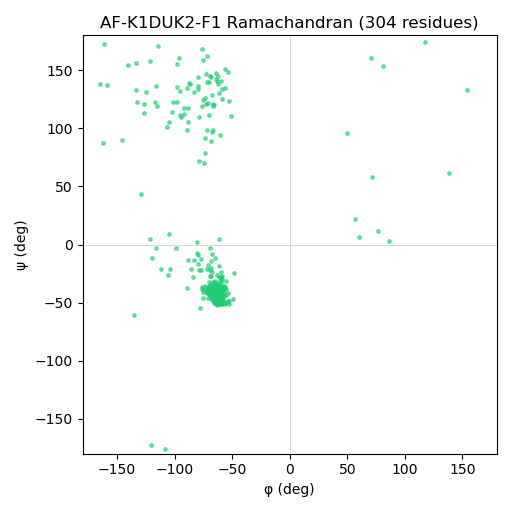17.154 6.108 1.00 79.19 80 GLU A C 1
ATOM 589 O O . GLU A 1 80 ? 18.733 -17.395 7.308 1.00 79.19 80 GLU A O 1
ATOM 594 N N . ARG A 1 81 ? 18.526 -15.902 5.638 1.00 76.12 81 ARG A N 1
ATOM 595 C CA . ARG A 1 81 ? 18.585 -14.713 6.497 1.00 76.12 81 ARG A CA 1
ATOM 596 C C . ARG A 1 81 ? 17.376 -14.641 7.425 1.00 76.12 81 ARG A C 1
ATOM 598 O O . ARG A 1 81 ? 17.563 -14.581 8.634 1.00 76.12 81 ARG A O 1
ATOM 605 N N . ASN A 1 82 ? 16.170 -14.780 6.876 1.00 74.62 82 ASN A N 1
ATOM 606 C CA . ASN A 1 82 ? 14.924 -14.770 7.643 1.00 74.62 82 ASN A CA 1
ATOM 607 C C . ASN A 1 82 ? 14.880 -15.936 8.647 1.00 74.62 82 ASN A C 1
ATOM 609 O O . ASN A 1 82 ? 14.416 -15.774 9.775 1.00 74.62 82 ASN A O 1
ATOM 613 N N . ALA A 1 83 ? 15.392 -17.116 8.270 1.00 75.00 83 ALA A N 1
ATOM 614 C CA . ALA A 1 83 ? 15.522 -18.247 9.189 1.00 75.00 83 ALA A CA 1
ATOM 615 C C . ALA A 1 83 ? 16.481 -17.933 10.349 1.00 75.00 83 ALA A C 1
ATOM 617 O O . ALA A 1 83 ? 16.162 -18.228 11.500 1.00 75.00 83 ALA A O 1
ATOM 618 N N . GLY A 1 84 ? 17.627 -17.312 10.051 1.00 71.06 84 GLY A N 1
ATOM 619 C CA . GLY A 1 84 ? 18.597 -16.870 11.052 1.00 71.06 84 GLY A CA 1
ATOM 620 C C . GLY A 1 84 ? 18.025 -15.819 12.002 1.00 71.06 84 GLY A C 1
ATOM 621 O O . GLY A 1 84 ? 18.140 -15.971 13.212 1.00 71.06 84 GLY A O 1
ATOM 622 N N . GLU A 1 85 ? 17.333 -14.808 11.479 1.00 71.69 85 GLU A N 1
ATOM 623 C CA . GLU A 1 85 ? 16.696 -13.748 12.272 1.00 71.69 85 GLU A CA 1
ATOM 624 C C . GLU A 1 85 ? 15.605 -14.294 13.208 1.00 71.69 85 GLU A C 1
ATOM 626 O O . GLU A 1 85 ? 15.520 -13.882 14.364 1.00 71.69 85 GLU A O 1
ATOM 631 N N . GLN A 1 86 ? 14.823 -15.287 12.768 1.00 66.81 86 GLN A N 1
ATOM 632 C CA . GLN A 1 86 ? 13.834 -15.975 13.613 1.00 66.81 86 GLN A CA 1
ATOM 633 C C . GLN A 1 86 ? 14.485 -16.833 14.714 1.00 66.81 86 GLN A C 1
ATOM 635 O O . GLN A 1 86 ? 14.001 -16.887 15.853 1.00 66.81 86 GLN A O 1
ATOM 640 N N . GLU A 1 87 ? 15.594 -17.508 14.402 1.00 73.94 87 GLU A N 1
ATOM 641 C CA . GLU A 1 87 ? 16.366 -18.302 15.366 1.00 73.94 87 GLU A CA 1
ATOM 642 C C . GLU A 1 87 ? 17.080 -17.409 16.399 1.00 73.94 87 GLU A C 1
ATOM 644 O O . GLU A 1 87 ? 17.070 -17.719 17.596 1.00 73.94 87 GLU A O 1
ATOM 649 N N . ASP A 1 88 ? 17.626 -16.272 15.962 1.00 64.25 88 ASP A N 1
ATOM 650 C CA . ASP A 1 88 ? 18.326 -15.295 16.798 1.00 64.25 88 ASP A CA 1
ATOM 651 C C . ASP A 1 88 ? 17.353 -14.459 17.646 1.00 64.25 88 ASP A C 1
ATOM 653 O O . ASP A 1 88 ? 17.586 -14.276 18.846 1.00 64.25 88 ASP A O 1
ATOM 657 N N . GLY A 1 89 ? 16.212 -14.045 17.087 1.00 51.25 89 GLY A N 1
ATOM 658 C CA . GLY A 1 89 ? 15.119 -13.383 17.811 1.00 51.25 89 GLY A CA 1
ATOM 659 C C . GLY A 1 89 ? 14.480 -14.272 18.886 1.00 51.25 89 GLY A C 1
ATOM 660 O O . GLY A 1 89 ? 14.016 -13.782 19.913 1.00 51.25 89 GLY A O 1
ATOM 661 N N . SER A 1 90 ? 14.543 -15.598 18.719 1.00 48.03 90 SER A N 1
ATOM 662 C CA . SER A 1 90 ? 14.113 -16.571 19.736 1.00 48.03 90 SER A CA 1
ATOM 663 C C . SER A 1 90 ? 15.149 -16.794 20.856 1.00 48.03 90 SER A C 1
ATOM 665 O O . SER A 1 90 ? 14.807 -17.330 21.917 1.00 48.03 90 SER A O 1
ATOM 667 N N . ALA A 1 91 ? 16.412 -16.397 20.652 1.00 38.34 91 ALA A N 1
ATOM 668 C CA . ALA A 1 91 ? 17.506 -16.509 21.626 1.00 38.34 91 ALA A CA 1
ATOM 669 C C . ALA A 1 91 ? 17.863 -15.172 22.310 1.00 38.34 91 ALA A C 1
ATOM 671 O O . ALA A 1 91 ? 18.442 -15.173 23.403 1.00 38.34 91 ALA A O 1
ATOM 672 N N . GLY A 1 92 ? 17.507 -14.043 21.699 1.00 30.33 92 GLY A N 1
ATOM 673 C CA . GLY A 1 92 ? 17.686 -12.694 22.218 1.00 30.33 92 GLY A CA 1
ATOM 674 C C . GLY A 1 92 ? 16.389 -12.129 22.790 1.00 30.33 92 GLY A C 1
ATOM 675 O O . GLY A 1 92 ? 15.384 -12.010 22.108 1.00 30.33 92 GLY A O 1
ATOM 676 N N . THR A 1 93 ? 16.404 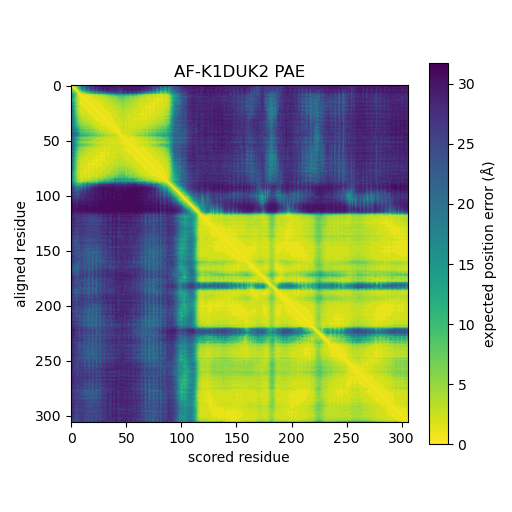-11.730 24.060 1.00 33.78 93 THR A N 1
ATOM 677 C CA . THR A 1 93 ? 15.407 -10.795 24.597 1.00 33.78 93 THR A CA 1
ATOM 678 C C . THR A 1 93 ? 15.317 -9.558 23.698 1.00 33.78 93 THR A C 1
ATOM 680 O O . THR A 1 93 ? 16.260 -8.775 23.697 1.00 33.78 93 THR A O 1
ATOM 683 N N . GLY A 1 94 ? 14.187 -9.417 22.996 1.00 34.19 94 GLY A N 1
ATOM 684 C CA . GLY A 1 94 ? 13.592 -8.174 22.491 1.00 34.19 94 GLY A CA 1
ATOM 685 C C . GLY A 1 94 ? 14.516 -7.235 21.719 1.00 34.19 94 GLY A C 1
ATOM 686 O O . GLY A 1 94 ? 15.169 -6.386 22.318 1.00 34.19 94 GLY A O 1
ATOM 687 N N . GLY A 1 95 ? 14.486 -7.337 20.395 1.00 27.41 95 GLY A N 1
ATOM 688 C CA . GLY A 1 95 ? 15.031 -6.343 19.476 1.00 27.41 95 GLY A CA 1
ATOM 689 C C . GLY A 1 95 ? 14.425 -6.584 18.103 1.00 27.41 95 GLY A C 1
ATOM 690 O O . GLY A 1 95 ? 14.959 -7.381 17.342 1.00 27.41 95 GLY A O 1
ATOM 691 N N . GLY A 1 96 ? 13.258 -5.988 17.850 1.00 26.38 96 GLY A N 1
ATOM 692 C CA . GLY A 1 96 ? 12.612 -6.023 16.542 1.00 26.38 96 GLY A CA 1
ATOM 693 C C . GLY A 1 96 ? 13.380 -5.123 15.585 1.00 26.38 96 GLY A C 1
ATOM 694 O O . GLY A 1 96 ? 13.556 -3.940 15.863 1.00 26.38 96 GLY A O 1
ATOM 695 N N . SER A 1 97 ? 13.880 -5.697 14.496 1.00 27.16 97 SER A N 1
ATOM 696 C CA . SER A 1 97 ? 14.401 -4.938 13.364 1.00 27.16 97 SER A CA 1
ATOM 697 C C . SER A 1 97 ? 13.217 -4.384 12.574 1.00 27.16 97 SER A C 1
ATOM 699 O O . SER A 1 97 ? 12.307 -5.131 12.221 1.00 27.16 97 SER A O 1
ATOM 701 N N . GLY A 1 98 ? 13.216 -3.062 12.401 1.00 26.80 98 GLY A N 1
ATOM 702 C CA . GLY A 1 98 ? 12.112 -2.273 11.869 1.00 26.80 98 GLY A CA 1
ATOM 703 C C . GLY A 1 98 ? 11.727 -2.633 10.438 1.00 26.80 98 GLY A C 1
ATOM 704 O O . GLY A 1 98 ? 12.566 -2.687 9.542 1.00 26.80 98 GLY A O 1
ATOM 705 N N . VAL A 1 99 ? 10.428 -2.836 10.258 1.00 30.78 99 VAL A N 1
ATOM 706 C CA . VAL A 1 99 ? 9.722 -2.742 8.979 1.00 30.78 99 VAL A CA 1
ATOM 707 C C . VAL A 1 99 ? 9.318 -1.266 8.835 1.00 30.78 99 VAL A C 1
ATOM 709 O O . VAL A 1 99 ? 8.950 -0.669 9.854 1.00 30.78 99 VAL A O 1
ATOM 712 N N . PRO A 1 100 ? 9.427 -0.629 7.653 1.00 32.47 100 PRO A N 1
ATOM 713 C CA . PRO A 1 100 ? 9.142 0.790 7.513 1.00 32.47 100 PRO A CA 1
ATOM 714 C C . PRO A 1 100 ? 7.631 0.991 7.588 1.00 32.47 100 PRO A C 1
ATOM 716 O O . PRO A 1 100 ? 6.916 0.917 6.600 1.00 32.47 100 PRO A O 1
ATOM 719 N N . ALA A 1 101 ? 7.140 1.224 8.794 1.00 34.81 101 ALA A N 1
ATOM 720 C CA . ALA A 1 101 ? 5.851 1.839 8.992 1.00 34.81 101 ALA A CA 1
ATOM 721 C C . ALA A 1 101 ? 6.110 3.343 9.096 1.00 34.81 101 ALA A C 1
ATOM 723 O O . ALA A 1 101 ? 6.825 3.786 10.002 1.00 34.81 101 ALA A O 1
ATOM 724 N N . GLY A 1 102 ? 5.554 4.118 8.164 1.00 34.44 102 GLY A N 1
ATOM 725 C CA . GLY A 1 102 ? 5.587 5.572 8.244 1.00 34.44 102 GLY A CA 1
ATOM 726 C C . GLY A 1 102 ? 5.054 6.016 9.610 1.00 34.44 102 GLY A C 1
ATOM 727 O O . GLY A 1 102 ? 3.937 5.632 9.976 1.00 34.44 102 GLY A O 1
ATOM 728 N N . PRO A 1 103 ? 5.822 6.779 10.405 1.00 32.44 103 PRO A N 1
ATOM 729 C CA . PRO A 1 103 ? 5.336 7.251 11.686 1.00 32.44 103 PRO A CA 1
ATOM 730 C C . PRO A 1 103 ? 4.146 8.186 11.438 1.00 32.44 103 PRO A C 1
ATOM 732 O O . PRO A 1 103 ? 4.120 8.911 10.437 1.00 32.44 103 PRO A O 1
ATOM 735 N N . PRO A 1 104 ? 3.148 8.232 12.336 1.00 36.09 104 PRO A N 1
ATOM 736 C CA . PRO A 1 104 ? 2.119 9.250 12.234 1.00 36.09 104 PRO A CA 1
ATOM 737 C C . PRO A 1 104 ? 2.800 10.625 12.309 1.00 36.09 104 PRO A C 1
ATOM 739 O O . PRO A 1 104 ? 3.619 10.841 13.211 1.00 36.09 104 PRO A O 1
ATOM 742 N N . PRO A 1 105 ? 2.465 11.594 11.438 1.00 37.28 105 PRO A N 1
ATOM 743 C CA . PRO A 1 105 ? 2.976 12.941 11.583 1.00 37.28 105 PRO A CA 1
ATOM 744 C C . PRO A 1 105 ? 2.376 13.525 12.862 1.00 37.28 105 PRO A C 1
ATOM 746 O O . PRO A 1 105 ? 1.251 14.024 12.898 1.00 37.28 105 PRO A O 1
ATOM 749 N N . ARG A 1 106 ? 3.134 13.488 13.959 1.00 39.09 106 ARG A N 1
ATOM 750 C CA . ARG A 1 106 ? 2.867 14.332 15.125 1.00 39.09 106 ARG A CA 1
ATOM 751 C C . ARG A 1 106 ? 3.386 15.733 14.834 1.00 39.09 106 ARG A C 1
ATOM 753 O O . ARG A 1 106 ? 4.352 16.208 15.426 1.00 39.09 106 ARG A O 1
ATOM 760 N N . GLY A 1 107 ? 2.677 16.424 13.948 1.00 32.28 107 GLY A N 1
ATOM 761 C CA . GLY A 1 107 ? 2.837 17.850 13.718 1.00 32.28 107 GLY A CA 1
ATOM 762 C C . GLY A 1 107 ? 2.355 18.651 14.925 1.00 32.28 107 GLY A C 1
ATOM 763 O O . GLY A 1 107 ? 1.208 19.083 14.994 1.00 32.28 107 GLY A O 1
ATOM 764 N N . SER A 1 108 ? 3.249 18.911 15.880 1.00 34.34 108 SER A N 1
ATOM 765 C CA . SER A 1 108 ? 3.104 20.031 16.813 1.00 34.34 108 SER A CA 1
ATOM 766 C C . SER A 1 108 ? 3.417 21.340 16.075 1.00 34.34 108 SER A C 1
ATOM 768 O O . SER A 1 108 ? 4.434 21.981 16.330 1.00 34.34 108 SER A O 1
ATOM 770 N N . GLY A 1 109 ? 2.533 21.740 15.160 1.00 27.28 109 GLY A N 1
ATOM 771 C CA . GLY A 1 109 ? 2.588 23.000 14.422 1.00 27.28 109 GLY A CA 1
ATOM 772 C C . GLY A 1 109 ? 1.521 23.968 14.921 1.00 27.28 109 GLY A C 1
ATOM 773 O O . GLY A 1 109 ? 0.346 23.872 14.585 1.00 27.28 109 GLY A O 1
ATOM 774 N N . THR A 1 110 ? 1.908 24.933 15.749 1.00 32.41 110 THR A N 1
ATOM 775 C CA . THR A 1 110 ? 1.034 26.049 16.118 1.00 32.41 110 THR A CA 1
ATOM 776 C C . THR A 1 110 ? 0.822 26.980 14.920 1.00 32.41 110 THR A C 1
ATOM 778 O O . THR A 1 110 ? 1.739 27.730 14.589 1.00 32.41 110 THR A O 1
ATOM 781 N N . GLY A 1 111 ? -0.392 27.032 14.357 1.00 31.38 111 GLY A N 1
ATOM 782 C CA . GLY A 1 111 ? -0.859 28.220 13.626 1.00 31.38 111 GLY A CA 1
ATOM 783 C C . GLY A 1 111 ? -1.630 28.010 12.322 1.00 31.38 111 GLY A C 1
ATOM 784 O O . GLY A 1 111 ? -1.230 28.555 11.304 1.00 31.38 111 GLY A O 1
ATOM 785 N N . GLY A 1 112 ? -2.781 27.350 12.377 1.00 25.77 112 GLY A N 1
ATOM 786 C CA . GLY A 1 112 ? -3.822 27.358 11.344 1.00 25.77 112 GLY A CA 1
ATOM 787 C C . GLY A 1 112 ? -5.086 26.789 11.978 1.00 25.77 112 GLY A C 1
ATOM 788 O O . GLY A 1 112 ? -4.977 25.920 12.834 1.00 25.77 112 GLY A O 1
ATOM 789 N N . ALA A 1 113 ? -6.257 27.363 11.730 1.00 30.39 113 ALA A N 1
ATOM 790 C CA . ALA A 1 113 ? -7.474 26.973 12.434 1.00 30.39 113 ALA A CA 1
ATOM 791 C C . ALA A 1 113 ? -7.776 25.481 12.209 1.00 30.39 113 ALA A C 1
ATOM 793 O O . ALA A 1 113 ? -7.889 25.058 11.069 1.00 30.39 113 ALA A O 1
ATOM 794 N N . ALA A 1 114 ? -7.929 24.717 13.295 1.00 36.59 114 ALA A N 1
ATOM 795 C CA . ALA A 1 114 ? -8.659 23.461 13.256 1.00 36.59 114 ALA A CA 1
ATOM 796 C C . ALA A 1 114 ? -10.096 23.788 12.833 1.00 36.59 114 ALA A C 1
ATOM 798 O O . ALA A 1 114 ? -10.902 24.212 13.667 1.00 36.59 114 ALA A O 1
ATOM 799 N N . ASP A 1 115 ? -10.370 23.681 11.541 1.00 41.41 115 ASP A N 1
ATOM 800 C CA . ASP A 1 115 ? -11.722 23.575 11.024 1.00 41.41 115 ASP A CA 1
ATOM 801 C C . ASP A 1 115 ? -11.980 22.079 10.790 1.00 41.41 115 ASP A C 1
ATOM 803 O O . ASP A 1 115 ? -11.212 21.394 10.128 1.00 41.41 115 ASP A O 1
ATOM 807 N N . GLU A 1 116 ? -13.031 21.580 11.440 1.00 54.44 116 GLU A N 1
ATOM 808 C CA . GLU A 1 116 ? -13.761 20.360 11.077 1.00 54.44 116 GLU A CA 1
ATOM 809 C C . GLU A 1 116 ? -13.106 18.972 11.281 1.00 54.44 116 GLU A C 1
ATOM 811 O O . GLU A 1 116 ? -13.116 18.140 10.391 1.00 54.44 116 GLU A O 1
ATOM 816 N N . GLY A 1 117 ? -12.704 18.618 12.508 1.00 69.50 117 GLY A N 1
ATOM 817 C CA . GLY A 1 117 ? -12.916 17.275 13.105 1.00 69.50 117 GLY A CA 1
ATOM 818 C C . GLY A 1 117 ? -12.342 15.991 12.460 1.00 69.50 117 GLY A C 1
ATOM 819 O O . GLY A 1 117 ? -12.709 14.919 12.935 1.00 69.50 117 GLY A O 1
ATOM 820 N N . GLN A 1 118 ? -11.517 16.044 11.413 1.00 85.62 118 GLN A N 1
ATOM 821 C CA . GLN A 1 118 ? -10.753 14.889 10.906 1.00 85.62 118 GLN A CA 1
ATOM 822 C C . GLN A 1 118 ? -9.320 14.880 11.467 1.00 85.62 118 GLN A C 1
ATOM 824 O O . GLN A 1 118 ? -8.843 15.898 11.970 1.00 85.62 118 GLN A O 1
ATOM 829 N N . SER A 1 119 ? -8.642 13.730 11.442 1.00 87.75 119 SER A N 1
ATOM 830 C CA . SER A 1 119 ? -7.324 13.540 12.077 1.00 87.75 119 SER A CA 1
ATOM 831 C C . SER A 1 119 ? -6.123 13.894 11.193 1.00 87.75 119 SER A C 1
ATOM 833 O O . SER A 1 119 ? -5.006 14.009 11.704 1.00 87.75 119 SER A O 1
ATOM 835 N N . ARG A 1 120 ? -6.341 14.067 9.885 1.00 87.69 120 ARG A N 1
ATOM 836 C CA . ARG A 1 120 ? -5.318 14.334 8.863 1.00 87.69 120 ARG A CA 1
ATOM 837 C C . ARG A 1 120 ? -5.588 15.657 8.144 1.00 87.69 120 ARG A C 1
ATOM 839 O O . ARG A 1 120 ? -6.714 16.150 8.149 1.00 87.69 120 ARG A O 1
ATOM 846 N N . ASP A 1 121 ? -4.546 16.231 7.549 1.00 90.00 121 ASP A N 1
ATOM 847 C CA . ASP A 1 121 ? -4.639 17.498 6.817 1.00 90.00 121 ASP A CA 1
ATOM 848 C C . ASP A 1 121 ? -5.506 17.331 5.552 1.00 90.00 121 ASP A C 1
ATOM 850 O O . ASP A 1 121 ? -5.143 16.519 4.699 1.00 90.00 121 ASP A O 1
ATOM 854 N N . PRO A 1 122 ? -6.634 18.053 5.409 1.00 90.81 122 PRO A N 1
ATOM 855 C CA . PRO A 1 122 ? -7.475 17.955 4.219 1.00 90.81 122 PRO A CA 1
ATOM 856 C C . PRO A 1 122 ? -6.750 18.305 2.916 1.00 90.81 122 PRO A C 1
ATOM 858 O O . PRO A 1 122 ? -7.110 17.771 1.874 1.00 90.81 122 PRO A O 1
ATOM 861 N N . GLU A 1 123 ? -5.739 19.184 2.956 1.00 90.25 123 GLU A N 1
ATOM 862 C CA . GLU A 1 123 ? -4.999 19.576 1.746 1.00 90.25 123 GLU A CA 1
ATOM 863 C C . GLU A 1 123 ? -4.134 18.429 1.196 1.00 90.25 123 GLU A C 1
ATOM 865 O O . GLU A 1 123 ? -3.903 18.370 -0.007 1.00 90.25 123 GLU A O 1
ATOM 870 N N . GLU A 1 124 ? -3.700 17.506 2.060 1.00 89.12 124 GLU A N 1
ATOM 871 C CA . GLU A 1 124 ? -2.782 16.407 1.719 1.00 89.12 124 GLU A CA 1
ATOM 872 C C . GLU A 1 124 ? -3.477 15.036 1.640 1.00 89.12 124 GLU A C 1
ATOM 874 O O . GLU A 1 124 ? -2.998 14.128 0.965 1.00 89.12 124 GLU A O 1
ATOM 879 N N . TYR A 1 125 ? -4.589 14.857 2.362 1.00 92.12 125 TYR A N 1
ATOM 880 C CA . TYR A 1 125 ? -5.275 13.565 2.522 1.00 92.12 125 TYR A CA 1
ATOM 881 C C . TYR A 1 125 ? -6.736 13.585 2.046 1.00 92.12 125 TYR A C 1
ATOM 883 O O . TYR A 1 125 ? -7.447 12.593 2.211 1.00 92.12 125 TYR A O 1
ATOM 891 N N . GLY A 1 126 ? -7.190 14.699 1.472 1.00 95.06 126 GLY A N 1
ATOM 892 C CA . GLY A 1 126 ? -8.580 14.908 1.078 1.00 95.06 126 GLY A CA 1
ATOM 893 C C . GLY A 1 126 ? -9.483 15.319 2.244 1.00 95.06 126 GLY A C 1
ATOM 894 O O . GLY A 1 126 ? -9.237 15.019 3.420 1.00 95.06 126 GLY A O 1
ATOM 895 N N . ASP A 1 127 ? -10.554 16.037 1.909 1.00 95.00 127 ASP A N 1
ATOM 896 C CA . ASP A 1 127 ? -11.573 16.472 2.868 1.00 95.00 127 ASP A CA 1
ATOM 897 C C . ASP A 1 127 ? -12.666 15.405 3.017 1.00 95.00 127 ASP A C 1
ATOM 899 O O . ASP A 1 127 ? -13.510 15.224 2.136 1.00 95.00 127 ASP A O 1
ATOM 903 N N . LEU A 1 128 ? -12.650 14.678 4.138 1.00 94.06 128 LEU A N 1
ATOM 904 C CA . LEU A 1 128 ? -13.619 13.622 4.406 1.00 94.06 128 LEU A CA 1
ATOM 905 C C . LEU A 1 128 ? -14.976 14.227 4.816 1.00 94.06 128 LEU A C 1
ATOM 907 O O . LEU A 1 128 ? -15.081 14.843 5.895 1.00 94.06 128 LEU A O 1
ATOM 911 N N . PRO A 1 129 ? -16.062 13.966 4.054 1.00 95.81 129 PRO A N 1
ATOM 912 C CA . PRO A 1 129 ? -17.351 14.582 4.331 1.00 95.81 129 PRO A CA 1
ATOM 913 C C . PRO A 1 129 ? -17.839 14.301 5.765 1.00 95.81 129 PRO A C 1
ATOM 915 O O . PRO A 1 129 ? -17.761 13.164 6.249 1.00 95.81 129 PRO A O 1
ATOM 918 N N . PRO A 1 130 ? -18.349 15.313 6.491 1.00 94.19 130 PRO A N 1
ATOM 919 C CA . PRO A 1 130 ? -18.752 15.164 7.890 1.00 94.19 130 PRO A CA 1
ATOM 920 C C . PRO A 1 130 ? -19.842 14.104 8.101 1.00 94.19 130 PRO A C 1
ATOM 922 O O . PRO A 1 130 ? -19.836 13.416 9.119 1.00 94.19 130 PRO A O 1
ATOM 925 N N . GLU A 1 131 ? -20.744 13.915 7.139 1.00 95.62 131 GLU A N 1
ATOM 926 C CA . GLU A 1 131 ? -21.757 12.858 7.161 1.00 95.62 131 GLU A CA 1
ATOM 927 C C . GLU A 1 131 ? -21.157 11.446 7.099 1.00 95.62 131 GLU A C 1
ATOM 929 O O . GLU A 1 131 ? -21.706 10.521 7.694 1.00 95.62 131 GLU A O 1
ATOM 934 N N . VAL A 1 132 ? -20.019 11.273 6.420 1.00 97.06 132 VAL A N 1
ATOM 935 C CA . VAL A 1 132 ? -19.297 9.996 6.353 1.00 97.06 132 VAL A CA 1
ATOM 936 C C . VAL A 1 132 ? -18.640 9.712 7.697 1.00 97.06 132 VAL A C 1
ATOM 938 O O . VAL A 1 132 ? -18.713 8.587 8.185 1.00 97.06 132 VAL A O 1
ATOM 941 N N . ARG A 1 133 ? -18.074 10.738 8.343 1.00 94.38 133 ARG A N 1
ATOM 942 C CA . ARG A 1 133 ? -17.523 10.633 9.703 1.00 94.38 133 ARG A CA 1
ATOM 943 C C . ARG A 1 133 ? -18.595 10.255 10.720 1.00 94.38 133 ARG A C 1
ATOM 945 O O . ARG A 1 133 ? -18.398 9.320 11.491 1.00 94.38 133 ARG A O 1
ATOM 952 N N . GLU A 1 134 ? -19.753 10.915 10.671 1.00 95.00 134 GLU A N 1
ATOM 953 C CA . GLU A 1 134 ? -20.901 10.580 11.526 1.00 95.00 134 GLU A CA 1
ATOM 954 C C . GLU A 1 134 ? -21.396 9.145 11.274 1.00 95.00 134 GLU A C 1
ATOM 956 O O . GLU A 1 134 ? -21.679 8.409 12.222 1.00 95.00 134 GLU A O 1
ATOM 961 N N . ALA A 1 135 ? -21.467 8.712 10.011 1.00 97.00 135 ALA A N 1
ATOM 962 C CA . ALA A 1 135 ? -21.826 7.337 9.675 1.00 97.00 135 ALA A CA 1
ATOM 963 C C . ALA A 1 135 ? -20.793 6.327 10.207 1.00 97.00 135 ALA A C 1
ATOM 965 O O . ALA A 1 135 ? -21.177 5.314 10.793 1.00 97.00 135 ALA A O 1
ATOM 966 N N . TRP A 1 136 ? -19.497 6.622 10.066 1.00 97.19 136 TRP A N 1
ATOM 967 C CA . TRP A 1 136 ? -18.402 5.778 10.547 1.00 97.19 136 TRP A CA 1
ATOM 968 C C . TRP A 1 136 ? -18.442 5.560 12.062 1.00 97.19 136 TRP A C 1
ATOM 970 O O . TRP A 1 136 ? -18.268 4.435 12.542 1.00 97.19 136 TRP A O 1
ATOM 980 N N . GLU A 1 137 ? -18.749 6.609 12.831 1.00 95.31 137 GLU A N 1
ATOM 981 C CA . GLU A 1 137 ? -18.962 6.529 14.283 1.00 95.31 137 GLU A CA 1
ATOM 982 C C . GLU A 1 137 ? -20.109 5.577 14.663 1.00 95.31 137 GLU A C 1
ATOM 984 O O . GLU A 1 137 ? -20.089 4.984 15.744 1.00 95.31 137 GLU A O 1
ATOM 989 N N . GLY A 1 138 ? -21.098 5.412 13.780 1.00 96.12 138 GLY A N 1
ATOM 990 C CA . GLY A 1 138 ? -22.252 4.539 13.980 1.00 96.12 138 GLY A CA 1
ATOM 991 C C . GLY A 1 138 ? -21.977 3.046 13.779 1.00 96.12 138 GLY A C 1
ATOM 992 O O . GLY A 1 138 ? -22.732 2.230 14.316 1.00 96.12 138 GLY A O 1
ATOM 993 N N . TYR A 1 139 ? -20.924 2.684 13.042 1.00 97.38 139 TYR A N 1
ATOM 994 C CA . TYR A 1 139 ? -20.544 1.289 12.807 1.00 97.38 139 TYR A CA 1
ATOM 995 C C . TYR A 1 139 ? -19.789 0.691 13.997 1.00 97.38 139 TYR A C 1
ATOM 997 O O . TYR A 1 139 ? -18.992 1.351 14.663 1.00 97.38 139 TYR A O 1
ATOM 1005 N N . SER A 1 140 ? -20.026 -0.591 14.257 1.00 97.56 140 SER A N 1
ATOM 1006 C CA . SER A 1 140 ? -19.203 -1.385 15.170 1.00 97.56 140 SER A CA 1
ATOM 1007 C C . SER A 1 140 ? -17.827 -1.691 14.570 1.00 97.56 140 SER A C 1
ATOM 1009 O O . SER A 1 140 ? -17.634 -1.616 13.360 1.00 97.56 140 SER A O 1
ATOM 1011 N N . GLU A 1 141 ? -16.869 -2.078 15.410 1.00 95.81 141 GLU A N 1
ATOM 1012 C CA . GLU A 1 141 ? -15.521 -2.465 14.970 1.00 95.81 141 GLU A CA 1
ATOM 1013 C C . GLU A 1 141 ? -15.548 -3.584 13.912 1.00 95.81 141 GLU A C 1
ATOM 1015 O O . GLU A 1 141 ? -14.891 -3.462 12.881 1.00 95.81 141 GLU A O 1
ATOM 1020 N N . ASP A 1 142 ? -16.387 -4.612 14.104 1.00 97.38 142 ASP A N 1
ATOM 1021 C CA . ASP A 1 142 ? -16.575 -5.700 13.131 1.00 97.38 142 ASP A CA 1
ATOM 1022 C C . ASP A 1 142 ? -17.105 -5.183 11.780 1.00 97.38 142 ASP A C 1
ATOM 1024 O O . ASP A 1 142 ? -16.698 -5.657 10.721 1.00 97.38 142 ASP A O 1
ATOM 1028 N N . GLU A 1 143 ? -18.014 -4.204 11.800 1.00 98.25 143 GLU A N 1
ATOM 1029 C CA . GLU A 1 143 ? -18.574 -3.601 10.585 1.00 98.25 143 GLU A CA 1
ATOM 1030 C C . GLU A 1 143 ? -17.540 -2.727 9.869 1.00 98.25 143 GLU A C 1
ATOM 1032 O O . GLU A 1 143 ? -17.414 -2.811 8.650 1.00 98.25 143 GLU A O 1
ATOM 1037 N N . ARG A 1 144 ? -16.752 -1.944 10.612 1.00 98.44 144 ARG A N 1
ATOM 1038 C CA . ARG A 1 144 ? -15.650 -1.139 10.063 1.00 98.44 144 ARG A CA 1
ATOM 1039 C C . ARG A 1 144 ? -14.585 -2.012 9.422 1.00 98.44 144 ARG A C 1
ATOM 1041 O O . ARG A 1 144 ? -14.172 -1.748 8.296 1.00 98.44 144 ARG A O 1
ATOM 1048 N N . ARG A 1 145 ? -14.204 -3.094 10.101 1.00 97.75 145 ARG A N 1
ATOM 1049 C CA . ARG A 1 145 ? -13.305 -4.113 9.562 1.00 97.75 145 ARG A CA 1
ATOM 1050 C C . ARG A 1 145 ? -13.861 -4.712 8.273 1.00 97.75 145 ARG A C 1
ATOM 1052 O O . ARG A 1 145 ? -13.151 -4.766 7.278 1.00 97.75 145 ARG A O 1
ATOM 1059 N N . ALA A 1 146 ? -15.135 -5.100 8.264 1.00 98.12 146 ALA A N 1
ATOM 1060 C CA . ALA A 1 146 ? -15.768 -5.670 7.080 1.00 98.12 146 ALA A CA 1
ATOM 1061 C C . ALA A 1 146 ? -15.823 -4.683 5.898 1.00 98.12 146 ALA A C 1
ATOM 1063 O O . ALA A 1 146 ? -15.675 -5.102 4.752 1.00 98.12 146 ALA A O 1
ATOM 1064 N N . ILE A 1 147 ? -16.010 -3.383 6.158 1.00 98.50 147 ILE A N 1
ATOM 1065 C CA . ILE A 1 147 ? -15.924 -2.335 5.130 1.00 98.50 147 ILE A CA 1
ATOM 1066 C C . ILE A 1 147 ? -14.498 -2.248 4.572 1.00 98.50 147 ILE A C 1
ATOM 1068 O O . ILE A 1 147 ? -14.332 -2.285 3.357 1.00 98.50 147 ILE A O 1
ATOM 1072 N N . VAL A 1 148 ? -13.475 -2.188 5.433 1.00 98.31 148 VAL A N 1
ATOM 1073 C CA . VAL A 1 148 ? -12.061 -2.143 5.015 1.00 98.31 148 VAL A CA 1
ATOM 107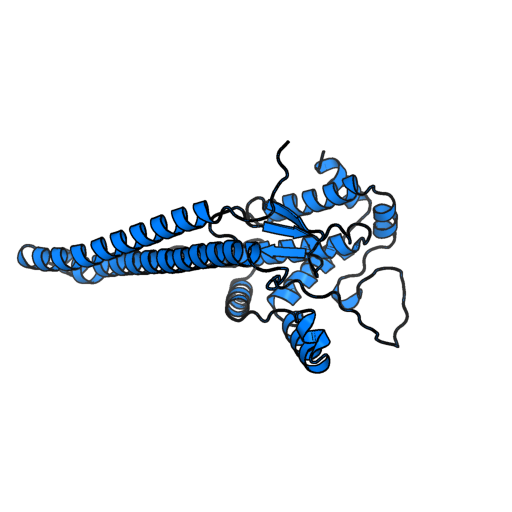4 C C . VAL A 1 148 ? -11.685 -3.364 4.170 1.00 98.31 148 VAL A C 1
ATOM 1076 O O . VAL A 1 148 ? -11.149 -3.213 3.075 1.00 98.31 148 VAL A O 1
ATOM 1079 N N . GLU A 1 149 ? -12.019 -4.572 4.629 1.00 98.06 149 GLU A N 1
ATOM 1080 C CA . GLU A 1 149 ? -11.746 -5.814 3.893 1.00 98.06 149 GLU A CA 1
ATOM 1081 C C . GLU A 1 149 ? -12.467 -5.840 2.533 1.00 98.06 149 GLU A C 1
ATOM 1083 O O . GLU A 1 149 ? -11.922 -6.332 1.542 1.00 98.06 149 GLU A O 1
ATOM 1088 N N . GLN A 1 150 ? -13.675 -5.271 2.454 1.00 98.50 150 GLN A N 1
ATOM 1089 C CA . GLN A 1 150 ? -14.415 -5.165 1.200 1.00 98.50 150 GLN A CA 1
ATOM 1090 C C . GLN A 1 150 ? -13.803 -4.136 0.239 1.00 98.50 150 GLN A C 1
ATOM 1092 O O . GLN A 1 150 ? -13.764 -4.410 -0.960 1.00 98.50 150 GLN A O 1
ATOM 1097 N N . ILE A 1 151 ? -13.284 -3.005 0.733 1.00 98.38 151 ILE A N 1
ATOM 1098 C CA . ILE A 1 151 ? -12.526 -2.047 -0.091 1.00 98.38 151 ILE A CA 1
ATOM 1099 C C . ILE A 1 151 ? -11.301 -2.743 -0.686 1.00 98.38 151 ILE A C 1
ATOM 1101 O O . ILE A 1 151 ? -11.130 -2.720 -1.903 1.00 98.38 151 ILE A O 1
ATOM 1105 N N . ILE A 1 152 ? -10.497 -3.420 0.143 1.00 97.44 152 ILE A N 1
ATOM 1106 C CA . ILE A 1 152 ? -9.306 -4.169 -0.297 1.00 97.44 152 ILE A CA 1
ATOM 1107 C C . ILE A 1 152 ? -9.675 -5.144 -1.412 1.00 97.44 152 ILE A C 1
ATOM 1109 O O . ILE A 1 152 ? -9.047 -5.156 -2.467 1.00 97.44 152 ILE A O 1
ATOM 1113 N N . LYS A 1 153 ? -10.739 -5.926 -1.216 1.00 97.06 153 LYS A N 1
ATOM 1114 C CA . LYS A 1 153 ? -11.212 -6.896 -2.205 1.00 97.06 153 LYS A CA 1
ATOM 1115 C C . LYS A 1 153 ? -11.623 -6.246 -3.524 1.00 97.06 153 LYS A C 1
ATOM 1117 O O . LYS A 1 153 ? -11.232 -6.729 -4.583 1.00 97.06 153 LYS A O 1
ATOM 1122 N N . GLU A 1 154 ? -12.428 -5.187 -3.477 1.00 97.38 154 GLU A N 1
ATOM 1123 C CA . GLU A 1 154 ? -12.872 -4.493 -4.689 1.00 97.38 154 GLU A CA 1
ATOM 1124 C C . GLU A 1 154 ? -11.705 -3.825 -5.411 1.00 97.38 154 GLU A C 1
ATOM 1126 O O . GLU A 1 154 ? -11.659 -3.852 -6.641 1.00 97.38 154 GLU A O 1
ATOM 1131 N N . ARG A 1 155 ? -10.731 -3.282 -4.673 1.00 95.94 155 ARG A N 1
ATOM 1132 C CA . ARG A 1 155 ? -9.527 -2.705 -5.269 1.00 95.94 155 ARG A CA 1
ATOM 1133 C C . ARG A 1 155 ? -8.612 -3.758 -5.876 1.00 95.94 155 ARG A C 1
ATOM 1135 O O . ARG A 1 155 ? -8.156 -3.555 -6.994 1.00 95.94 155 ARG A O 1
ATOM 1142 N N . ALA A 1 156 ? -8.405 -4.880 -5.198 1.00 92.31 156 ALA A N 1
ATOM 1143 C CA . ALA A 1 156 ? -7.624 -5.998 -5.711 1.00 92.31 156 ALA A CA 1
ATOM 1144 C C . ALA A 1 156 ? -8.240 -6.583 -6.992 1.00 92.31 156 ALA A C 1
ATOM 1146 O O . ALA A 1 156 ? -7.537 -6.875 -7.957 1.00 92.31 156 ALA A O 1
ATOM 1147 N N . GLU A 1 157 ? -9.573 -6.714 -7.039 1.00 93.00 157 GLU A N 1
ATOM 1148 C CA . GLU A 1 157 ? -10.285 -7.116 -8.257 1.00 93.00 157 GLU A CA 1
ATOM 1149 C C . GLU A 1 157 ? -10.179 -6.054 -9.353 1.00 93.00 157 GLU A C 1
ATOM 1151 O O . GLU A 1 157 ? -9.971 -6.403 -10.514 1.00 93.00 157 GLU A O 1
ATOM 1156 N N . HIS A 1 158 ? -10.305 -4.772 -8.996 1.00 91.31 158 HIS A N 1
ATOM 1157 C CA . HIS A 1 158 ? -10.164 -3.678 -9.947 1.00 91.31 158 HIS A CA 1
ATOM 1158 C C . HIS A 1 158 ? -8.789 -3.697 -10.607 1.00 91.31 158 HIS A C 1
ATOM 1160 O O . HIS A 1 158 ? -8.741 -3.632 -11.825 1.00 91.31 158 HIS A O 1
ATOM 1166 N N . TYR A 1 159 ? -7.713 -3.802 -9.826 1.00 88.62 159 TYR A N 1
ATOM 1167 C CA . TYR A 1 159 ? -6.335 -3.724 -10.312 1.00 88.62 159 TYR A CA 1
ATOM 1168 C C . TYR A 1 159 ? -5.782 -5.037 -10.867 1.00 88.62 159 TYR A C 1
ATOM 1170 O O . TYR A 1 159 ? -4.743 -5.032 -11.510 1.00 88.62 159 TYR A O 1
ATOM 1178 N N . GLY A 1 160 ? -6.451 -6.166 -10.630 1.00 87.50 160 GLY A N 1
ATOM 1179 C CA . GLY A 1 160 ? -5.972 -7.466 -11.099 1.00 87.50 160 GLY A CA 1
ATOM 1180 C C . GLY A 1 160 ? -4.822 -8.058 -10.276 1.00 87.50 160 GLY A C 1
ATOM 1181 O O . GLY A 1 160 ? -4.294 -9.091 -10.670 1.00 87.50 160 GLY A O 1
ATOM 1182 N N . THR A 1 161 ? -4.512 -7.494 -9.104 1.00 80.62 161 THR A N 1
ATOM 1183 C CA . THR A 1 161 ? -3.389 -7.884 -8.219 1.00 80.62 161 THR A CA 1
ATOM 1184 C C . THR A 1 161 ? -3.535 -9.273 -7.587 1.00 80.62 161 THR A C 1
ATOM 1186 O O . THR A 1 161 ? -2.660 -9.747 -6.866 1.00 80.62 161 THR A O 1
ATOM 1189 N N . GLY A 1 162 ? -4.698 -9.910 -7.757 1.00 86.12 162 GLY A N 1
ATOM 1190 C CA . GLY A 1 162 ? -5.126 -11.014 -6.901 1.00 86.12 162 GLY A CA 1
ATOM 1191 C C . GLY A 1 162 ? -5.482 -10.537 -5.488 1.00 86.12 162 GLY A C 1
ATOM 1192 O O . GLY A 1 162 ? -5.120 -9.442 -5.066 1.00 86.12 162 GLY A O 1
ATOM 1193 N N . MET A 1 163 ? -6.254 -11.351 -4.759 1.00 87.69 163 MET A N 1
ATOM 1194 C CA . MET A 1 163 ? -6.646 -11.015 -3.387 1.00 87.69 163 MET A CA 1
ATOM 1195 C C . MET A 1 163 ? -5.428 -11.134 -2.458 1.00 87.69 163 MET A C 1
ATOM 1197 O O . MET A 1 163 ? -4.889 -12.243 -2.373 1.00 87.69 163 MET A O 1
ATOM 1201 N N . PRO A 1 164 ? -5.034 -10.061 -1.750 1.00 85.12 164 PRO A N 1
ATOM 1202 C CA . PRO A 1 164 ? -3.955 -10.135 -0.779 1.00 85.12 164 PRO A CA 1
ATOM 1203 C C . PRO A 1 164 ? -4.397 -10.835 0.512 1.00 85.12 164 PRO A C 1
ATOM 1205 O O . PRO A 1 164 ? -5.589 -10.870 0.848 1.00 85.12 164 PRO A O 1
ATOM 1208 N N . ASP A 1 165 ? -3.429 -11.345 1.268 1.00 88.94 165 ASP A N 1
ATOM 1209 C CA . ASP A 1 165 ? -3.629 -11.717 2.665 1.00 88.94 165 ASP A CA 1
ATOM 1210 C C . ASP A 1 165 ? -3.719 -10.436 3.516 1.00 88.94 165 ASP A C 1
ATOM 1212 O O . ASP A 1 165 ? -2.866 -9.551 3.451 1.00 88.94 165 ASP A O 1
ATOM 1216 N N . ILE A 1 166 ? -4.800 -10.308 4.294 1.00 90.81 166 ILE A N 1
ATOM 1217 C CA . ILE A 1 166 ? -5.061 -9.122 5.125 1.00 90.81 166 ILE A CA 1
ATOM 1218 C C . ILE A 1 166 ? -4.548 -9.377 6.542 1.00 90.81 166 ILE A C 1
ATOM 1220 O O . ILE A 1 166 ? -5.134 -10.167 7.295 1.00 90.81 166 ILE A O 1
ATOM 1224 N N . ASN A 1 167 ? -3.496 -8.661 6.926 1.00 90.19 167 ASN A N 1
ATOM 1225 C CA . ASN A 1 167 ? -2.873 -8.736 8.239 1.00 90.19 167 ASN A CA 1
ATOM 1226 C C . ASN A 1 167 ? -3.286 -7.544 9.104 1.00 90.19 167 ASN A C 1
ATOM 1228 O O . ASN A 1 167 ? -2.929 -6.400 8.848 1.00 90.19 167 ASN A O 1
ATOM 1232 N N . TRP A 1 168 ? -4.030 -7.826 10.168 1.00 88.12 168 TRP A N 1
ATOM 1233 C CA . TRP A 1 168 ? -4.367 -6.828 11.180 1.00 88.12 168 TRP A CA 1
ATOM 1234 C C . TRP A 1 168 ? -3.277 -6.827 12.247 1.00 88.12 168 TRP A C 1
ATOM 1236 O O . TRP A 1 168 ? -3.272 -7.706 13.111 1.00 88.12 168 TRP A O 1
ATOM 1246 N N . ASP A 1 169 ? -2.343 -5.883 12.151 1.00 84.88 169 ASP A N 1
ATOM 1247 C CA . ASP A 1 169 ? -1.153 -5.826 13.000 1.00 84.88 169 ASP A CA 1
ATOM 1248 C C . ASP A 1 169 ? -1.285 -4.732 14.065 1.00 84.88 169 ASP A C 1
ATOM 1250 O O . ASP A 1 169 ? -1.198 -3.538 13.787 1.00 84.88 169 ASP A O 1
ATOM 1254 N N . GLU A 1 170 ? -1.530 -5.155 15.306 1.00 84.00 170 GLU A N 1
ATOM 1255 C CA . GLU A 1 170 ? -1.663 -4.267 16.466 1.00 84.00 170 GLU A CA 1
ATOM 1256 C C . GLU A 1 170 ? -0.337 -3.607 16.878 1.00 84.00 170 GLU A C 1
ATOM 1258 O O . GLU A 1 170 ? -0.369 -2.579 17.558 1.00 84.00 170 GLU A O 1
ATOM 1263 N N . ASP A 1 171 ? 0.803 -4.189 16.495 1.00 78.19 171 ASP A N 1
ATOM 1264 C CA . ASP A 1 171 ? 2.139 -3.780 16.933 1.00 78.19 171 ASP A CA 1
ATOM 1265 C C . ASP A 1 171 ? 2.855 -2.887 15.899 1.00 78.19 171 ASP A C 1
ATOM 1267 O O . ASP A 1 171 ? 3.958 -2.401 16.165 1.00 78.19 171 ASP A O 1
ATOM 1271 N N . MET A 1 172 ? 2.246 -2.631 14.734 1.00 78.88 172 MET A N 1
ATOM 1272 C CA . MET A 1 172 ? 2.853 -1.783 13.706 1.00 78.88 172 MET A CA 1
ATOM 1273 C C . MET A 1 172 ? 2.855 -0.295 14.103 1.00 78.88 172 MET A C 1
ATOM 1275 O O . MET A 1 172 ? 1.873 0.234 14.630 1.00 78.88 172 MET A O 1
ATOM 1279 N N . SER A 1 173 ? 3.951 0.413 13.806 1.00 67.56 173 SER A N 1
ATOM 1280 C CA . SER A 1 173 ? 4.101 1.847 14.114 1.00 67.56 173 SER A CA 1
ATOM 1281 C C . SER A 1 173 ? 3.349 2.777 13.149 1.00 67.56 173 SER A C 1
ATOM 1283 O O . SER A 1 173 ? 3.191 3.963 13.438 1.00 67.56 173 SER A O 1
ATOM 1285 N N . GLY A 1 174 ? 2.876 2.244 12.020 1.00 72.75 174 GLY A N 1
ATOM 1286 C CA . GLY A 1 174 ? 2.198 2.971 10.948 1.00 72.75 174 GLY A CA 1
ATOM 1287 C C . GLY A 1 174 ? 0.703 2.674 10.892 1.00 72.75 174 GLY A C 1
ATOM 1288 O O . GLY A 1 174 ? 0.159 1.970 11.744 1.00 72.75 174 GLY A O 1
ATOM 1289 N N . ASN A 1 175 ? 0.030 3.230 9.886 1.00 82.31 175 ASN A N 1
ATOM 1290 C CA . ASN A 1 175 ? -1.405 3.023 9.677 1.00 82.31 175 ASN A CA 1
ATOM 1291 C C . ASN A 1 175 ? -1.698 1.792 8.803 1.00 82.31 175 ASN A C 1
ATOM 1293 O O . ASN A 1 175 ? -2.670 1.078 9.054 1.00 82.31 175 ASN A O 1
ATOM 1297 N N . GLY A 1 176 ? -0.857 1.559 7.799 1.00 80.94 176 GLY A N 1
ATOM 1298 C CA . GLY A 1 176 ? -0.924 0.435 6.882 1.00 80.94 176 GLY A CA 1
ATOM 1299 C C . GLY A 1 176 ? 0.412 0.237 6.167 1.00 80.94 176 GLY A C 1
ATOM 1300 O O . GLY A 1 176 ? 1.341 1.019 6.384 1.00 80.94 176 GLY A O 1
ATOM 1301 N N . ALA A 1 177 ? 0.519 -0.861 5.423 1.00 79.19 177 ALA A N 1
ATOM 1302 C CA . ALA A 1 177 ? 1.606 -1.119 4.485 1.00 79.19 177 ALA A CA 1
ATOM 1303 C C . ALA A 1 177 ? 1.177 -2.158 3.438 1.00 79.19 177 ALA A C 1
ATOM 1305 O O . ALA A 1 177 ? 0.594 -3.191 3.787 1.00 79.19 177 ALA A O 1
ATOM 1306 N N . TRP A 1 178 ? 1.523 -1.924 2.177 1.00 80.44 178 TRP A N 1
ATOM 1307 C CA . TRP A 1 178 ? 1.539 -2.947 1.133 1.00 80.44 178 TRP A CA 1
ATOM 1308 C C . TRP A 1 178 ? 2.896 -3.656 1.073 1.00 80.44 178 TRP A C 1
ATOM 1310 O O . TRP A 1 178 ? 3.943 -3.010 1.092 1.00 80.44 178 TRP A O 1
ATOM 1320 N N . LEU A 1 179 ? 2.885 -4.987 0.982 1.00 72.50 179 LEU A N 1
ATOM 1321 C CA . LEU A 1 179 ? 4.086 -5.805 0.830 1.00 72.50 179 LEU A CA 1
ATOM 1322 C C . LEU A 1 179 ? 3.889 -6.840 -0.280 1.00 72.50 179 LEU A C 1
ATOM 1324 O O . LEU A 1 179 ? 2.993 -7.685 -0.217 1.00 72.50 179 LEU A O 1
ATOM 1328 N N . GLU A 1 180 ? 4.768 -6.798 -1.280 1.00 65.12 180 GLU A N 1
ATOM 1329 C CA . GLU A 1 180 ? 4.845 -7.842 -2.296 1.00 65.12 180 GLU A CA 1
ATOM 1330 C C . GLU A 1 180 ? 5.615 -9.056 -1.780 1.00 65.12 180 GLU A C 1
ATOM 1332 O O . GLU A 1 180 ? 6.718 -8.937 -1.238 1.00 65.12 180 GLU A O 1
ATOM 1337 N N . ASP A 1 181 ? 5.059 -10.245 -2.007 1.00 56.19 181 ASP A N 1
ATOM 1338 C CA . ASP A 1 181 ? 5.773 -11.498 -1.794 1.00 56.19 181 ASP A CA 1
ATOM 1339 C C . ASP A 1 181 ? 5.703 -12.353 -3.059 1.00 56.19 181 ASP A C 1
ATOM 1341 O O . ASP A 1 181 ? 4.664 -12.887 -3.436 1.00 56.19 181 ASP A O 1
ATOM 1345 N N . TRP A 1 182 ? 6.858 -12.540 -3.697 1.00 41.72 182 TRP A N 1
ATOM 1346 C CA . TRP A 1 182 ? 6.995 -13.311 -4.936 1.00 41.72 182 TRP A CA 1
ATOM 1347 C C . TRP A 1 182 ? 6.586 -14.795 -4.794 1.00 41.72 182 TRP A C 1
ATOM 1349 O O . TRP A 1 182 ? 6.385 -15.504 -5.784 1.00 41.72 182 TRP A O 1
ATOM 1359 N N . TRP A 1 183 ? 6.523 -15.322 -3.568 1.00 25.88 183 TRP A N 1
ATOM 1360 C CA . TRP A 1 183 ? 6.286 -16.738 -3.269 1.00 25.88 183 TRP A CA 1
ATOM 1361 C C . TRP A 1 183 ? 4.938 -17.013 -2.604 1.00 25.88 183 TRP A C 1
ATOM 1363 O O . TRP A 1 183 ? 4.469 -18.159 -2.657 1.00 25.88 183 TRP A O 1
ATOM 1373 N N . PHE A 1 184 ? 4.328 -16.005 -1.989 1.00 43.25 184 PHE A N 1
ATOM 1374 C CA . PHE A 1 184 ? 3.049 -16.097 -1.292 1.00 43.25 184 PHE A CA 1
ATOM 1375 C C . PHE A 1 184 ? 2.015 -15.153 -1.914 1.00 43.25 184 PHE A C 1
ATOM 1377 O O . PHE A 1 184 ? 2.202 -14.658 -3.020 1.00 43.25 184 PHE A O 1
ATOM 1384 N N . ALA A 1 185 ? 0.845 -15.024 -1.288 1.00 53.81 185 ALA A N 1
ATOM 1385 C CA . ALA A 1 185 ? -0.048 -13.943 -1.674 1.00 53.81 185 ALA A CA 1
ATOM 1386 C C . ALA A 1 185 ? 0.595 -12.628 -1.227 1.00 53.81 185 ALA A C 1
ATOM 1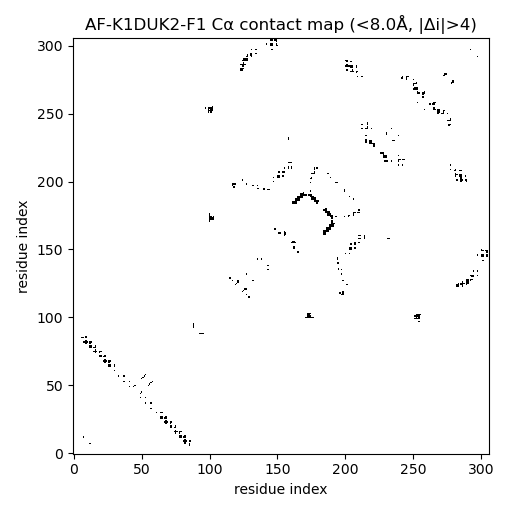388 O O . ALA A 1 185 ? 1.220 -12.596 -0.169 1.00 53.81 185 ALA A O 1
ATOM 1389 N N . ASN A 1 186 ? 0.411 -11.565 -2.007 1.00 77.81 186 ASN A N 1
ATOM 1390 C CA . ASN A 1 186 ? 0.743 -10.222 -1.548 1.00 77.81 186 ASN A CA 1
ATOM 1391 C C . ASN A 1 186 ? 0.034 -9.941 -0.221 1.00 77.81 186 ASN A C 1
ATOM 1393 O O . ASN A 1 186 ? -1.062 -10.453 0.022 1.00 77.81 186 ASN A O 1
ATOM 1397 N N . GLU A 1 187 ? 0.644 -9.136 0.634 1.00 83.31 187 GLU A N 1
ATOM 1398 C CA . GLU A 1 187 ? 0.135 -8.872 1.971 1.00 83.31 187 GLU A CA 1
ATOM 1399 C C . GLU A 1 187 ? -0.225 -7.396 2.112 1.00 83.31 187 GLU A C 1
ATOM 1401 O O . GLU A 1 187 ? 0.518 -6.506 1.700 1.00 83.31 187 GLU A O 1
ATOM 1406 N N . VAL A 1 188 ? -1.374 -7.131 2.730 1.00 86.94 188 VAL A N 1
ATOM 1407 C CA . VAL A 1 188 ? -1.742 -5.786 3.172 1.00 86.94 188 VAL A CA 1
ATOM 1408 C C . VAL A 1 188 ? -1.835 -5.780 4.688 1.00 86.94 188 VAL A C 1
ATOM 1410 O O . VAL A 1 188 ? -2.623 -6.514 5.290 1.00 86.94 188 VAL A O 1
ATOM 1413 N N . TYR A 1 189 ? -1.000 -4.959 5.309 1.00 87.81 189 TYR A N 1
ATOM 1414 C CA . TYR A 1 189 ? -0.975 -4.742 6.744 1.00 87.81 189 TYR A CA 1
ATOM 1415 C C . TYR A 1 189 ? -1.812 -3.520 7.071 1.00 87.81 189 TYR A C 1
ATOM 1417 O O . TYR A 1 189 ? -1.669 -2.482 6.433 1.00 87.81 189 TYR A O 1
ATOM 1425 N N . ILE A 1 190 ? -2.682 -3.639 8.066 1.00 89.12 190 ILE A N 1
ATOM 1426 C CA . ILE A 1 190 ? -3.529 -2.549 8.545 1.00 89.12 190 ILE A CA 1
ATOM 1427 C C . ILE A 1 190 ? -3.459 -2.515 10.066 1.00 89.12 190 ILE A C 1
ATOM 1429 O O . ILE A 1 190 ? -3.646 -3.542 10.722 1.00 89.12 190 ILE A O 1
ATOM 1433 N N . ASN A 1 191 ? -3.257 -1.328 10.633 1.00 87.00 191 ASN A N 1
ATOM 1434 C CA . ASN A 1 191 ? -3.246 -1.138 12.075 1.00 87.00 191 ASN A CA 1
ATOM 1435 C C . ASN A 1 191 ? -4.690 -1.104 12.607 1.00 87.00 191 ASN A C 1
ATOM 1437 O O . ASN A 1 191 ? -5.412 -0.130 12.374 1.00 87.00 191 ASN A O 1
ATOM 1441 N N . PRO A 1 192 ? -5.158 -2.120 13.352 1.00 88.50 192 PRO A N 1
ATOM 1442 C CA . PRO A 1 192 ? -6.528 -2.140 13.853 1.00 88.50 192 PRO A CA 1
ATOM 1443 C C . PRO A 1 192 ? -6.781 -1.066 14.922 1.00 88.50 192 PRO A C 1
ATOM 1445 O O . PRO A 1 192 ? -7.930 -0.680 15.131 1.00 88.50 192 PRO A O 1
ATOM 1448 N N . ASN A 1 193 ? -5.742 -0.531 15.578 1.00 89.75 193 ASN A N 1
ATOM 1449 C CA . ASN A 1 193 ? -5.895 0.459 16.653 1.00 89.75 193 ASN A CA 1
ATOM 1450 C C . ASN A 1 193 ? -6.423 1.815 16.165 1.00 89.75 193 ASN A C 1
ATOM 1452 O O . ASN A 1 193 ? -6.839 2.641 16.978 1.00 89.75 193 ASN A O 1
ATOM 1456 N N . ILE A 1 194 ? -6.402 2.055 14.853 1.00 88.19 194 ILE A N 1
ATOM 1457 C CA . ILE A 1 194 ? -6.913 3.278 14.231 1.00 88.19 194 ILE A CA 1
ATOM 1458 C C . ILE A 1 194 ? -8.261 3.069 13.531 1.00 88.19 194 ILE A C 1
ATOM 1460 O O . ILE A 1 194 ? 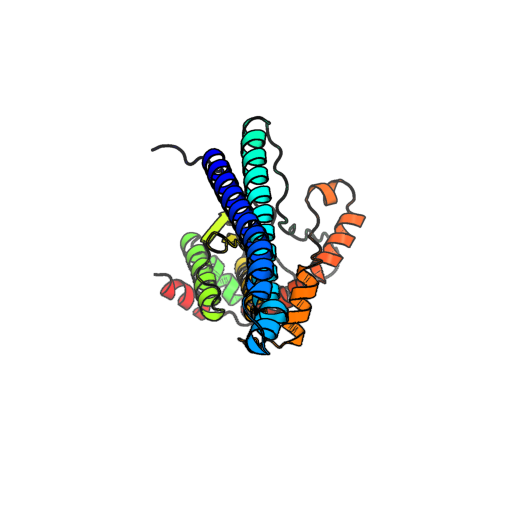-8.744 3.983 12.878 1.00 88.19 194 ILE A O 1
ATOM 1464 N N . LEU A 1 195 ? -8.918 1.911 13.689 1.00 92.25 195 LEU A N 1
ATOM 1465 C CA . LEU A 1 195 ? -10.233 1.657 13.081 1.00 92.25 195 LEU A CA 1
ATOM 1466 C C . LEU A 1 195 ? -11.316 2.651 13.526 1.00 92.25 195 LEU A C 1
ATOM 1468 O O . LEU A 1 195 ? -12.263 2.897 12.784 1.00 92.25 195 LEU A O 1
ATOM 1472 N N . ASP A 1 196 ? -11.205 3.225 14.726 1.00 92.06 196 ASP A N 1
ATOM 1473 C CA . ASP A 1 196 ? -12.111 4.282 15.194 1.00 92.06 196 ASP A CA 1
ATOM 1474 C C . ASP A 1 196 ? -11.960 5.593 14.400 1.00 92.06 196 ASP A C 1
ATOM 1476 O O . ASP A 1 196 ? -12.895 6.392 14.350 1.00 92.06 196 ASP A O 1
ATOM 1480 N N . ASP A 1 197 ? -10.803 5.817 13.775 1.00 92.81 197 ASP A N 1
ATOM 1481 C CA . ASP A 1 197 ? -10.519 6.986 12.955 1.00 92.81 197 ASP A CA 1
ATOM 1482 C C . ASP A 1 197 ? -10.940 6.724 11.499 1.00 92.81 197 ASP A C 1
ATOM 1484 O O . ASP A 1 197 ? -10.375 5.846 10.841 1.00 92.81 197 ASP A O 1
ATOM 1488 N N . PRO A 1 198 ? -11.905 7.478 10.945 1.00 94.75 198 PRO A N 1
ATOM 1489 C CA . PRO A 1 198 ? -12.371 7.251 9.583 1.00 94.75 198 PRO A CA 1
ATOM 1490 C C . PRO A 1 198 ? -11.301 7.519 8.509 1.00 94.75 198 PRO A C 1
ATOM 1492 O O . PRO A 1 198 ? -11.477 7.088 7.371 1.00 94.75 198 PRO A O 1
ATOM 1495 N N . MET A 1 199 ? -10.164 8.146 8.842 1.00 94.56 199 MET A N 1
ATOM 1496 C CA . MET A 1 199 ? -9.019 8.262 7.924 1.00 94.56 199 MET A CA 1
ATOM 1497 C C . MET A 1 199 ? -8.298 6.929 7.653 1.00 94.56 199 MET A C 1
ATOM 1499 O O . MET A 1 199 ? -7.420 6.870 6.789 1.00 94.56 199 MET A O 1
ATOM 1503 N N . ILE A 1 200 ? -8.709 5.831 8.297 1.00 95.69 200 ILE A N 1
ATOM 1504 C CA . ILE A 1 200 ? -8.398 4.470 7.834 1.00 95.69 200 ILE A CA 1
ATOM 1505 C C . ILE A 1 200 ? -8.848 4.248 6.381 1.00 95.69 200 ILE A C 1
ATOM 1507 O O . ILE A 1 200 ? -8.193 3.515 5.648 1.00 95.69 200 ILE A O 1
ATOM 1511 N N . LEU A 1 201 ? -9.923 4.911 5.934 1.00 96.81 201 LEU A N 1
ATOM 1512 C CA . LEU A 1 201 ? -10.399 4.815 4.553 1.00 96.81 201 LEU A CA 1
ATOM 1513 C C . LEU A 1 201 ? -9.328 5.305 3.573 1.00 96.81 201 LEU A C 1
ATOM 1515 O O . LEU A 1 201 ? -9.010 4.582 2.635 1.00 96.81 201 LEU A O 1
ATOM 1519 N N . HIS A 1 202 ? -8.725 6.474 3.836 1.00 97.00 202 HIS A N 1
ATOM 1520 C CA . HIS A 1 202 ? -7.593 6.987 3.050 1.00 97.00 202 HIS A CA 1
ATOM 1521 C C . HIS A 1 202 ? -6.454 5.972 3.014 1.00 97.00 202 HIS A C 1
ATOM 1523 O O . HIS A 1 202 ? -6.001 5.603 1.936 1.00 97.00 202 HIS A O 1
ATOM 1529 N N . THR A 1 203 ? -6.070 5.473 4.196 1.00 94.38 203 THR A N 1
ATOM 1530 C CA . THR A 1 203 ? -4.964 4.515 4.359 1.00 94.38 203 THR A CA 1
ATOM 1531 C C . THR A 1 203 ? -5.174 3.302 3.455 1.00 94.38 203 THR A C 1
ATOM 1533 O O . THR A 1 203 ? -4.293 2.935 2.695 1.00 94.38 203 THR A O 1
ATOM 1536 N N . VAL A 1 204 ? -6.364 2.702 3.469 1.00 96.56 204 VAL A N 1
ATOM 1537 C CA . VAL A 1 204 ? -6.636 1.490 2.686 1.00 96.56 204 VAL A CA 1
ATOM 1538 C C . VAL A 1 204 ? -6.581 1.757 1.180 1.00 96.56 204 VAL A C 1
ATOM 1540 O O . VAL A 1 204 ? -6.043 0.936 0.444 1.00 96.56 204 VAL A O 1
ATOM 1543 N N . TYR A 1 205 ? -7.113 2.883 0.700 1.00 97.50 205 TYR A N 1
ATOM 1544 C CA . TYR A 1 205 ? -6.991 3.237 -0.718 1.00 97.50 205 TYR A CA 1
ATOM 1545 C C . TYR A 1 205 ? -5.543 3.532 -1.118 1.00 97.50 205 TYR A C 1
ATOM 1547 O O . TYR A 1 205 ? -5.136 3.120 -2.200 1.00 97.50 205 TYR A O 1
ATOM 1555 N N . HIS A 1 206 ? -4.775 4.171 -0.235 1.00 96.50 206 HIS A N 1
ATOM 1556 C CA . HIS A 1 206 ? -3.349 4.429 -0.409 1.00 96.50 206 HIS A CA 1
ATOM 1557 C C . HIS A 1 206 ? -2.547 3.120 -0.523 1.00 96.50 206 HIS A C 1
ATOM 1559 O O . HIS A 1 206 ? -1.877 2.911 -1.531 1.00 96.50 206 HIS A O 1
ATOM 1565 N N . GLU A 1 207 ? -2.708 2.170 0.408 1.00 93.38 207 GLU A N 1
ATOM 1566 C CA . GLU A 1 207 ? -2.015 0.870 0.321 1.00 93.38 207 GLU A CA 1
ATOM 1567 C C . GLU A 1 207 ? -2.409 0.090 -0.940 1.00 93.38 207 GLU A C 1
ATOM 1569 O O . GLU A 1 207 ? -1.575 -0.498 -1.629 1.00 93.38 207 GLU A O 1
ATOM 1574 N N . MET A 1 208 ? -3.695 0.110 -1.298 1.00 95.31 208 MET A N 1
ATOM 1575 C CA . MET A 1 208 ? -4.154 -0.546 -2.520 1.00 95.31 208 MET A CA 1
ATOM 1576 C C . MET A 1 208 ? -3.696 0.177 -3.791 1.00 95.31 208 MET A C 1
ATOM 1578 O O . MET A 1 208 ? -3.722 -0.430 -4.863 1.00 95.31 208 MET A O 1
ATOM 1582 N N . ARG A 1 209 ? -3.281 1.446 -3.709 1.00 94.31 209 ARG A N 1
ATOM 1583 C CA . ARG A 1 209 ? -2.658 2.147 -4.831 1.00 94.31 209 ARG A CA 1
ATOM 1584 C C . ARG A 1 209 ? -1.217 1.697 -5.029 1.00 94.31 209 ARG A C 1
ATOM 1586 O O . ARG A 1 209 ? -0.849 1.461 -6.173 1.00 94.31 209 ARG A O 1
ATOM 1593 N N . HIS A 1 210 ? -0.462 1.445 -3.960 1.00 91.12 210 HIS A N 1
ATOM 1594 C CA . HIS A 1 210 ? 0.840 0.780 -4.078 1.00 91.12 210 HIS A CA 1
ATOM 1595 C C . HIS A 1 210 ? 0.716 -0.596 -4.733 1.00 91.12 210 HIS A C 1
ATOM 1597 O O . HIS A 1 210 ? 1.446 -0.887 -5.678 1.00 91.12 210 HIS A O 1
ATOM 1603 N N . ALA A 1 211 ? -0.288 -1.392 -4.349 1.00 87.50 211 ALA A N 1
ATOM 1604 C CA . ALA A 1 211 ? -0.584 -2.653 -5.035 1.00 87.50 211 ALA A CA 1
ATOM 1605 C C . ALA A 1 211 ? -0.769 -2.475 -6.552 1.00 87.50 211 ALA A C 1
ATOM 1607 O O . ALA A 1 211 ? -0.275 -3.271 -7.347 1.00 87.50 211 ALA A O 1
ATOM 1608 N N . ALA A 1 212 ? -1.470 -1.417 -6.958 1.00 89.31 212 ALA A N 1
ATOM 1609 C CA . ALA A 1 212 ? -1.701 -1.108 -8.362 1.00 89.31 212 ALA A CA 1
ATOM 1610 C C . ALA A 1 212 ? -0.432 -0.678 -9.101 1.00 89.31 212 ALA A C 1
ATOM 1612 O O . ALA A 1 212 ? -0.236 -1.087 -10.241 1.00 89.31 212 ALA A O 1
ATOM 1613 N N . GLN A 1 213 ? 0.402 0.151 -8.469 1.00 87.50 213 GLN A N 1
ATOM 1614 C CA . GLN A 1 213 ? 1.667 0.616 -9.040 1.00 87.50 213 GLN A CA 1
ATOM 1615 C C . GLN A 1 213 ? 2.592 -0.574 -9.307 1.00 87.50 213 GLN A C 1
ATOM 1617 O O . GLN A 1 213 ? 3.088 -0.720 -10.420 1.00 87.50 213 GLN A O 1
ATOM 1622 N N . HIS A 1 214 ? 2.738 -1.466 -8.326 1.00 86.31 214 HIS A N 1
ATOM 1623 C CA . HIS A 1 214 ? 3.520 -2.690 -8.463 1.00 86.31 214 HIS A CA 1
ATOM 1624 C C . HIS A 1 214 ? 2.974 -3.618 -9.558 1.00 86.31 214 HIS A C 1
ATOM 1626 O O . HIS A 1 214 ? 3.718 -4.011 -10.453 1.00 86.31 214 HIS A O 1
ATOM 1632 N N . GLN A 1 215 ? 1.660 -3.877 -9.579 1.00 85.94 215 GLN A N 1
ATOM 1633 C CA . GLN A 1 215 ? 1.049 -4.684 -10.644 1.00 85.94 215 GLN A CA 1
ATOM 1634 C C . GLN A 1 215 ? 1.256 -4.068 -12.035 1.00 85.94 215 GLN A C 1
ATOM 1636 O O . GLN A 1 215 ? 1.458 -4.791 -13.006 1.00 85.94 215 GLN A O 1
ATOM 1641 N N . ALA A 1 216 ? 1.209 -2.739 -12.149 1.00 85.69 216 ALA A N 1
ATOM 1642 C CA . ALA A 1 216 ? 1.437 -2.053 -13.415 1.00 85.69 216 ALA A CA 1
ATOM 1643 C C . ALA A 1 216 ? 2.895 -2.155 -13.885 1.00 85.69 216 ALA A C 1
ATOM 1645 O O . ALA A 1 216 ? 3.133 -2.255 -15.088 1.00 85.69 216 ALA A O 1
ATOM 1646 N N . ILE A 1 217 ? 3.854 -2.146 -12.955 1.00 83.12 217 ILE A N 1
ATOM 1647 C CA . ILE A 1 217 ? 5.274 -2.383 -13.244 1.00 83.12 217 ILE A CA 1
ATOM 1648 C C . ILE A 1 217 ? 5.473 -3.827 -13.715 1.00 83.12 217 ILE A C 1
ATOM 1650 O O . ILE A 1 217 ? 6.063 -4.038 -14.772 1.00 83.12 217 ILE A O 1
ATOM 1654 N N . ASP A 1 218 ? 4.897 -4.804 -13.015 1.00 81.88 218 ASP A N 1
ATOM 1655 C CA . ASP A 1 218 ? 4.944 -6.220 -13.402 1.00 81.88 218 ASP A CA 1
ATOM 1656 C C . ASP A 1 218 ? 4.318 -6.477 -14.785 1.00 81.88 218 ASP A C 1
ATOM 1658 O O . ASP A 1 218 ? 4.871 -7.216 -15.601 1.00 81.88 218 ASP A O 1
ATOM 1662 N N . ASP A 1 219 ? 3.177 -5.848 -15.082 1.00 78.69 219 ASP A N 1
ATOM 1663 C CA . ASP A 1 219 ? 2.506 -5.951 -16.386 1.00 78.69 219 ASP A CA 1
ATOM 1664 C C . ASP A 1 219 ? 3.313 -5.276 -17.515 1.00 78.69 219 ASP A C 1
ATOM 1666 O O . ASP A 1 219 ? 3.202 -5.655 -18.691 1.00 78.69 219 ASP A O 1
ATOM 1670 N N . ALA A 1 220 ? 4.131 -4.276 -17.173 1.00 78.44 220 ALA A N 1
ATOM 1671 C CA . ALA A 1 220 ? 5.029 -3.597 -18.098 1.00 78.44 220 ALA A CA 1
ATOM 1672 C C . ALA A 1 220 ? 6.369 -4.338 -18.287 1.00 78.44 220 ALA A C 1
ATOM 1674 O O . ALA A 1 220 ? 6.951 -4.250 -19.379 1.00 78.44 220 ALA A O 1
ATOM 1675 N N . ASP A 1 221 ? 6.838 -5.104 -17.291 1.00 71.75 221 ASP A N 1
ATOM 1676 C CA . ASP A 1 221 ? 8.050 -5.931 -17.378 1.00 71.75 221 ASP A CA 1
ATOM 1677 C C . ASP A 1 221 ? 7.814 -7.177 -18.244 1.00 71.75 221 ASP A C 1
ATOM 1679 O O . ASP A 1 221 ? 7.613 -8.320 -17.819 1.00 71.75 221 ASP A O 1
ATOM 1683 N N . THR A 1 222 ? 7.850 -6.949 -19.552 1.00 58.62 222 THR A N 1
ATOM 1684 C CA . THR A 1 222 ? 7.769 -8.017 -20.543 1.00 58.62 222 THR A CA 1
ATOM 1685 C C . THR A 1 222 ? 9.073 -8.825 -20.562 1.00 58.62 222 THR A C 1
ATOM 1687 O O . THR A 1 222 ? 10.046 -8.507 -21.252 1.00 58.62 222 THR A O 1
ATOM 1690 N N . PHE A 1 223 ? 9.066 -9.970 -19.868 1.00 45.56 223 PHE A N 1
ATOM 1691 C CA . PHE A 1 223 ? 10.146 -10.974 -19.884 1.00 45.56 223 PHE A CA 1
ATOM 1692 C C . PHE A 1 223 ? 10.612 -11.349 -21.313 1.00 45.56 223 PHE A C 1
ATOM 1694 O O . PHE A 1 223 ? 11.757 -11.769 -21.532 1.00 45.56 223 PHE A O 1
ATOM 1701 N N . TRP A 1 224 ? 9.739 -11.175 -22.312 1.00 44.16 224 TRP A N 1
ATOM 1702 C CA . TRP A 1 224 ? 10.029 -11.363 -23.727 1.00 44.16 224 TRP A CA 1
ATOM 1703 C C . TRP A 1 224 ? 9.894 -10.067 -24.542 1.00 44.16 224 TRP A C 1
ATOM 1705 O O . TRP A 1 224 ? 8.808 -9.530 -24.701 1.00 44.16 224 TRP A O 1
ATOM 1715 N N . TRP A 1 225 ? 10.971 -9.662 -25.226 1.00 42.22 225 TRP A N 1
ATOM 1716 C CA . TRP A 1 225 ? 11.072 -8.450 -26.069 1.00 42.22 225 TRP A CA 1
ATOM 1717 C C . TRP A 1 225 ? 10.122 -8.356 -27.289 1.00 42.22 225 TRP A C 1
ATOM 1719 O O . TRP A 1 225 ? 10.280 -7.462 -28.123 1.00 42.22 225 TRP A O 1
ATOM 1729 N N . TRP A 1 226 ? 9.199 -9.303 -27.464 1.00 49.28 226 TRP A N 1
ATOM 1730 C CA . TRP A 1 226 ? 8.183 -9.307 -28.526 1.00 49.28 226 TRP A CA 1
ATOM 1731 C C . TRP A 1 226 ? 6.749 -9.208 -27.995 1.00 49.28 226 TRP A C 1
ATOM 1733 O O . TRP A 1 226 ? 5.818 -9.225 -28.804 1.00 49.28 226 TRP A O 1
ATOM 1743 N N . GLU A 1 227 ? 6.564 -9.185 -26.677 1.00 52.50 227 GLU A N 1
ATOM 1744 C CA . GLU A 1 227 ? 5.290 -8.856 -26.045 1.00 52.50 227 GLU A CA 1
ATOM 1745 C C . GLU A 1 227 ? 5.220 -7.334 -25.890 1.00 52.50 227 GLU A C 1
ATOM 1747 O O . GLU A 1 227 ? 6.230 -6.683 -25.627 1.00 52.50 227 GLU A O 1
ATOM 1752 N N . ASP A 1 228 ? 4.048 -6.764 -26.169 1.00 63.81 228 ASP A N 1
ATOM 1753 C CA . ASP A 1 228 ? 3.816 -5.342 -25.936 1.00 63.81 228 ASP A CA 1
ATOM 1754 C C . ASP A 1 228 ? 3.432 -5.184 -24.454 1.00 63.81 228 ASP A C 1
ATOM 1756 O O . ASP A 1 228 ? 2.562 -5.935 -24.004 1.00 63.81 228 ASP A O 1
ATOM 1760 N N . PRO A 1 229 ? 4.041 -4.247 -23.705 1.00 68.69 229 PRO A N 1
ATOM 1761 C CA . PRO A 1 229 ? 3.664 -3.984 -22.319 1.00 68.69 229 PRO A CA 1
ATOM 1762 C C . PRO A 1 229 ? 2.196 -3.560 -22.234 1.00 68.69 229 PRO A C 1
ATOM 1764 O O . PRO A 1 229 ? 1.695 -2.821 -23.095 1.00 68.69 229 PRO A O 1
ATOM 1767 N N . GLU A 1 230 ? 1.501 -4.040 -21.205 1.00 72.06 230 GLU A N 1
ATOM 1768 C CA . GLU A 1 230 ? 0.104 -3.697 -20.967 1.00 72.06 230 GLU A CA 1
ATOM 1769 C C . GLU A 1 230 ? -0.002 -2.577 -19.927 1.00 72.06 230 GLU A C 1
ATOM 1771 O O . GLU A 1 230 ? 0.660 -2.597 -18.899 1.00 72.06 230 GLU A O 1
ATOM 1776 N N . TYR A 1 231 ? -0.855 -1.590 -20.206 1.00 76.00 231 TYR A N 1
ATOM 1777 C CA . TYR A 1 231 ? -1.128 -0.480 -19.296 1.00 76.00 231 TYR A CA 1
ATOM 1778 C C . TYR A 1 231 ? -2.630 -0.391 -19.071 1.00 76.00 231 TYR A C 1
ATOM 1780 O O . TYR A 1 231 ? -3.410 -0.226 -20.020 1.00 76.00 231 TYR A O 1
ATOM 1788 N N . HIS A 1 232 ? -3.036 -0.507 -17.812 1.00 76.31 232 HIS A N 1
ATOM 1789 C CA . HIS A 1 232 ? -4.436 -0.585 -17.410 1.00 76.31 232 HIS A CA 1
ATOM 1790 C C . HIS A 1 232 ? -4.840 0.643 -16.583 1.00 76.31 232 HIS A C 1
ATOM 1792 O O . HIS A 1 232 ? -4.024 1.492 -16.243 1.00 76.31 232 HIS A O 1
ATOM 1798 N N . HIS A 1 233 ? -6.138 0.787 -16.306 1.00 81.50 233 HIS A N 1
ATOM 1799 C CA . HIS A 1 233 ? -6.673 1.764 -15.336 1.00 81.50 233 HIS A CA 1
ATOM 1800 C C . HIS A 1 233 ? -6.319 3.246 -15.563 1.00 81.50 233 HIS A C 1
ATOM 1802 O O . HIS A 1 233 ? -6.452 4.059 -14.657 1.00 81.50 233 HIS A O 1
ATOM 1808 N N . GLY A 1 234 ? -5.956 3.620 -16.794 1.00 81.31 234 GLY A N 1
ATOM 1809 C CA . GLY A 1 234 ? -5.610 5.001 -17.142 1.00 81.31 234 GLY A CA 1
ATOM 1810 C C . GLY A 1 234 ? -4.149 5.369 -16.891 1.00 81.31 234 GLY A C 1
ATOM 1811 O O . GLY A 1 234 ? -3.794 6.512 -17.158 1.00 81.31 234 GLY A O 1
ATOM 1812 N N . MET A 1 235 ? -3.326 4.411 -16.456 1.00 86.12 235 MET A N 1
ATOM 1813 C CA . MET A 1 235 ? -1.890 4.582 -16.257 1.00 86.12 235 MET A CA 1
ATOM 1814 C C . MET A 1 235 ? -1.176 4.720 -17.601 1.00 86.12 235 MET A C 1
ATOM 1816 O O . MET A 1 235 ? -1.507 4.043 -18.583 1.00 86.12 235 MET A O 1
ATOM 1820 N N . THR A 1 236 ? -0.201 5.615 -17.654 1.00 89.06 236 THR A N 1
ATOM 1821 C CA . THR A 1 236 ? 0.641 5.838 -18.826 1.00 89.06 236 THR A CA 1
ATOM 1822 C C . THR A 1 236 ? 1.974 5.098 -18.703 1.00 89.06 236 THR A C 1
ATOM 1824 O O . THR A 1 236 ? 2.444 4.850 -17.594 1.00 89.06 236 THR A O 1
ATOM 1827 N N . PRO A 1 237 ? 2.626 4.769 -19.834 1.00 85.69 237 PRO A N 1
ATOM 1828 C CA . PRO A 1 237 ? 3.972 4.200 -19.818 1.00 85.69 237 PRO A CA 1
ATOM 1829 C C . PRO A 1 237 ? 4.983 5.055 -19.062 1.00 85.69 237 PRO A C 1
ATOM 1831 O O . PRO A 1 237 ? 5.857 4.527 -18.386 1.00 85.69 237 PRO A O 1
ATOM 1834 N N . GLU A 1 238 ? 4.873 6.377 -19.199 1.00 88.19 238 GLU A N 1
ATOM 1835 C CA . GLU A 1 238 ? 5.754 7.317 -18.522 1.00 88.19 238 GLU A CA 1
ATOM 1836 C C . GLU A 1 238 ? 5.574 7.287 -16.999 1.00 88.19 238 GLU A C 1
ATOM 1838 O O . GLU A 1 238 ? 6.577 7.290 -16.295 1.00 88.19 238 GLU A O 1
ATOM 1843 N N . GLU A 1 239 ? 4.334 7.209 -16.503 1.00 90.31 239 GLU A N 1
ATOM 1844 C CA . GLU A 1 239 ? 4.048 7.083 -15.063 1.00 90.31 239 GLU A CA 1
ATOM 1845 C C . GLU A 1 239 ? 4.574 5.760 -14.501 1.00 90.31 239 GLU A C 1
ATOM 1847 O O . GLU A 1 239 ? 5.258 5.757 -13.485 1.00 90.31 239 GLU A O 1
ATOM 1852 N N . VAL A 1 240 ? 4.324 4.640 -15.189 1.00 87.75 240 VAL A N 1
ATOM 1853 C CA . VAL A 1 240 ? 4.786 3.321 -14.727 1.00 87.75 240 VAL A CA 1
ATOM 1854 C C . VAL A 1 240 ? 6.313 3.248 -14.677 1.00 87.75 240 VAL A C 1
ATOM 1856 O O . VAL A 1 240 ? 6.859 2.726 -13.712 1.00 87.75 240 VAL A O 1
ATOM 1859 N N . GLN A 1 241 ? 7.010 3.819 -15.666 1.00 86.94 241 GLN A N 1
ATOM 1860 C CA . GLN A 1 241 ? 8.474 3.895 -15.632 1.00 86.94 241 GLN A CA 1
ATOM 1861 C C . GLN A 1 241 ? 8.978 4.796 -14.496 1.00 86.94 241 GLN A C 1
ATOM 1863 O O . GLN A 1 241 ? 9.985 4.481 -13.874 1.00 86.94 241 GLN A O 1
ATOM 1868 N N . GLU A 1 242 ? 8.306 5.919 -14.226 1.00 90.81 242 GLU A N 1
ATOM 1869 C CA . GLU A 1 242 ? 8.662 6.799 -13.107 1.00 90.81 242 GLU A CA 1
ATOM 1870 C C . GLU A 1 242 ? 8.485 6.092 -11.757 1.00 90.81 242 GLU A C 1
ATOM 1872 O O . GLU A 1 242 ? 9.316 6.268 -10.866 1.00 90.81 242 GLU A O 1
ATOM 1877 N N . TRP A 1 243 ? 7.454 5.257 -11.614 1.00 88.56 243 TRP A N 1
ATOM 1878 C CA . TRP A 1 243 ? 7.270 4.427 -10.425 1.00 88.56 243 TRP A CA 1
ATOM 1879 C C . TRP A 1 243 ? 8.329 3.335 -10.305 1.00 88.56 243 TRP A C 1
ATOM 1881 O O . TRP A 1 243 ? 8.881 3.180 -9.221 1.00 88.56 243 TRP A O 1
ATOM 1891 N N . GLU A 1 244 ? 8.650 2.622 -11.388 1.00 85.19 244 GLU A N 1
ATOM 1892 C CA . GLU A 1 244 ? 9.729 1.621 -11.404 1.00 85.19 244 GLU A CA 1
ATOM 1893 C C . GLU A 1 244 ? 11.058 2.251 -10.963 1.00 85.19 244 GLU A C 1
ATOM 1895 O O . GLU A 1 244 ? 11.682 1.785 -10.009 1.00 85.19 244 GLU A O 1
ATOM 1900 N N . ASP A 1 245 ? 11.434 3.377 -11.580 1.00 84.88 245 ASP A N 1
ATOM 1901 C CA . ASP A 1 245 ? 12.647 4.124 -11.240 1.00 84.88 245 ASP A CA 1
ATOM 1902 C C . ASP A 1 245 ? 12.628 4.601 -9.771 1.00 84.88 245 ASP A C 1
ATOM 1904 O O . ASP A 1 245 ? 13.673 4.631 -9.116 1.00 84.88 245 ASP A O 1
ATOM 1908 N N . ASN A 1 246 ? 11.461 4.990 -9.239 1.00 88.56 246 ASN A N 1
ATOM 1909 C CA . ASN A 1 246 ? 11.325 5.411 -7.846 1.00 88.56 246 ASN A CA 1
ATOM 1910 C C . ASN A 1 246 ? 11.411 4.231 -6.866 1.00 88.56 246 ASN A C 1
ATOM 1912 O O . ASN A 1 246 ? 12.056 4.387 -5.833 1.00 88.56 246 ASN A O 1
ATOM 1916 N N . PHE A 1 247 ? 10.811 3.074 -7.160 1.00 82.56 247 PHE A N 1
ATOM 1917 C CA . PHE A 1 247 ? 10.911 1.889 -6.301 1.00 82.56 247 PHE A CA 1
ATOM 1918 C C . PHE A 1 247 ? 12.331 1.303 -6.275 1.00 82.56 247 PHE A C 1
ATOM 1920 O O . PHE A 1 247 ? 12.775 0.838 -5.223 1.00 82.56 247 PHE A O 1
ATOM 1927 N N . ASP A 1 248 ? 13.072 1.392 -7.384 1.00 80.56 248 ASP A N 1
ATOM 1928 C CA . ASP A 1 248 ? 14.485 0.990 -7.470 1.00 80.56 248 ASP A CA 1
ATOM 1929 C C . ASP A 1 248 ? 15.407 1.791 -6.523 1.00 80.56 248 ASP A C 1
ATOM 1931 O O . ASP A 1 248 ? 16.444 1.279 -6.084 1.00 80.56 248 ASP A O 1
ATOM 1935 N N . ASP A 1 249 ? 15.037 3.034 -6.193 1.00 85.25 249 ASP A N 1
ATOM 1936 C CA . ASP A 1 249 ? 15.764 3.938 -5.286 1.00 85.25 249 ASP A CA 1
ATOM 1937 C C . ASP A 1 249 ? 14.832 4.515 -4.205 1.00 85.25 249 ASP A C 1
ATOM 1939 O O . ASP A 1 249 ? 14.830 5.715 -3.925 1.00 85.25 249 ASP A O 1
ATOM 1943 N N . TYR A 1 250 ? 13.990 3.653 -3.627 1.00 77.81 250 TYR A N 1
ATOM 1944 C CA . TYR A 1 250 ? 12.958 4.070 -2.681 1.00 77.81 250 TYR A CA 1
ATOM 1945 C C . TYR A 1 250 ? 13.541 4.603 -1.362 1.00 77.81 250 TYR A C 1
ATOM 1947 O O . TYR A 1 250 ? 14.329 3.939 -0.679 1.00 77.81 250 TYR A O 1
ATOM 1955 N N . GLU A 1 251 ? 13.094 5.790 -0.955 1.00 84.06 251 GLU A N 1
ATOM 1956 C CA . GLU A 1 251 ? 13.456 6.427 0.311 1.00 84.06 251 GLU A CA 1
ATOM 1957 C C . GLU A 1 251 ? 12.445 6.059 1.404 1.00 84.06 251 GLU A C 1
ATOM 1959 O O . GLU A 1 251 ? 11.297 6.496 1.389 1.00 84.06 251 GLU A O 1
ATOM 1964 N N . SER A 1 252 ? 12.865 5.288 2.405 1.00 79.00 252 SER A N 1
ATOM 1965 C CA . SER A 1 252 ? 11.989 4.925 3.523 1.00 79.00 252 SER A CA 1
ATOM 1966 C C . SER A 1 252 ? 11.730 6.092 4.479 1.00 79.00 252 SER A C 1
ATOM 1968 O O . SER A 1 252 ? 12.627 6.887 4.784 1.00 79.00 252 SER A O 1
ATOM 1970 N N . ALA A 1 253 ? 10.528 6.113 5.059 1.00 76.56 253 ALA A N 1
ATOM 1971 C CA . ALA A 1 253 ? 10.202 6.973 6.191 1.00 76.56 253 ALA A CA 1
ATOM 1972 C C . ALA A 1 253 ? 11.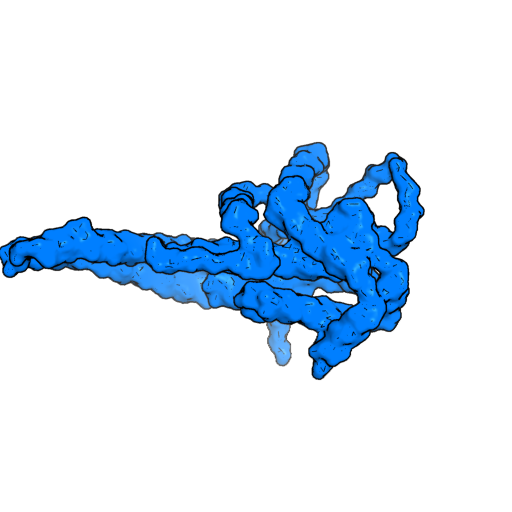164 6.750 7.384 1.00 76.56 253 ALA A C 1
ATOM 1974 O O . ALA A 1 253 ? 11.668 5.637 7.571 1.00 76.56 253 ALA A O 1
ATOM 1975 N N . PRO A 1 254 ? 11.411 7.780 8.217 1.00 77.88 254 PRO A N 1
ATOM 1976 C CA . PRO A 1 254 ? 12.233 7.639 9.419 1.00 77.88 254 PRO A CA 1
ATOM 1977 C C . PRO A 1 254 ? 11.595 6.686 10.435 1.00 77.88 254 PRO A C 1
ATOM 1979 O O . PRO A 1 254 ? 10.380 6.703 10.651 1.00 77.88 254 PRO A O 1
ATOM 1982 N N . SER A 1 255 ? 12.426 5.902 11.112 1.00 80.75 255 SER A N 1
ATOM 1983 C CA . SER A 1 255 ? 12.025 5.059 12.237 1.00 80.75 255 SER A CA 1
ATOM 1984 C C . SER A 1 255 ? 11.807 5.873 13.518 1.00 80.75 255 SER A C 1
ATOM 1986 O O . SER A 1 255 ? 12.204 7.035 13.620 1.00 80.75 255 SER A O 1
ATOM 1988 N N . GLU A 1 256 ? 11.205 5.260 14.543 1.00 79.00 256 GLU A N 1
ATOM 1989 C CA . GLU A 1 256 ? 11.108 5.887 15.872 1.00 79.00 256 GLU A CA 1
ATOM 1990 C C . GLU A 1 256 ? 12.489 6.227 16.456 1.00 79.00 256 GLU A C 1
ATOM 1992 O O . GLU A 1 256 ? 12.642 7.267 17.092 1.00 79.00 256 GLU A O 1
ATOM 1997 N N . GLU A 1 257 ? 13.500 5.389 16.201 1.00 84.12 257 GLU A N 1
ATOM 1998 C CA . GLU A 1 257 ? 14.878 5.627 16.643 1.00 84.12 257 GLU A CA 1
ATOM 1999 C C . GLU A 1 257 ? 15.468 6.869 15.963 1.00 84.12 257 GLU A C 1
ATOM 2001 O O . GLU A 1 257 ? 16.035 7.716 16.651 1.00 84.12 257 GLU A O 1
ATOM 2006 N N . ASP A 1 258 ? 15.242 7.053 14.657 1.00 84.00 258 ASP A N 1
ATOM 2007 C CA . ASP A 1 258 ? 15.720 8.236 13.923 1.00 84.00 258 ASP A CA 1
ATOM 2008 C C . ASP A 1 258 ? 15.159 9.533 14.529 1.00 84.00 258 ASP A C 1
ATOM 2010 O O . ASP A 1 258 ? 15.889 10.508 14.733 1.00 84.00 258 ASP A O 1
ATOM 2014 N N . TRP A 1 259 ? 13.872 9.530 14.895 1.00 84.69 259 TRP A N 1
ATOM 2015 C CA . TRP A 1 259 ? 13.232 10.656 15.582 1.00 84.69 259 TRP A CA 1
ATOM 2016 C C . TRP A 1 259 ? 13.790 10.910 16.982 1.00 84.69 259 TRP A C 1
ATOM 2018 O O . TRP A 1 259 ? 13.836 12.061 17.422 1.00 84.69 259 TRP A O 1
ATOM 2028 N N . GLU A 1 260 ? 14.169 9.863 17.713 1.00 88.75 260 GLU A N 1
ATOM 2029 C CA . GLU A 1 260 ? 14.774 9.996 19.038 1.00 88.75 260 GLU A CA 1
ATOM 2030 C C . GLU A 1 260 ? 16.222 10.503 18.969 1.00 88.75 260 GLU A C 1
ATOM 2032 O O . GLU A 1 260 ? 16.643 11.274 19.841 1.00 88.75 260 GLU A O 1
ATOM 2037 N N . GLU A 1 261 ? 16.976 10.094 17.947 1.00 93.44 261 GLU A N 1
ATOM 2038 C CA . GLU A 1 261 ? 18.385 10.440 17.766 1.00 93.44 261 GLU A CA 1
ATOM 2039 C C . GLU A 1 261 ? 18.589 11.856 17.216 1.00 93.44 261 GLU A C 1
ATOM 2041 O O . GLU A 1 261 ? 19.313 12.655 17.825 1.00 93.44 261 GLU A O 1
ATOM 2046 N N . ASP A 1 262 ? 17.962 12.174 16.082 1.00 95.25 262 ASP A N 1
ATOM 2047 C CA . ASP A 1 262 ? 18.088 13.466 15.407 1.00 95.25 262 ASP A CA 1
ATOM 2048 C C . ASP A 1 262 ? 16.763 13.869 14.730 1.00 95.25 262 ASP A C 1
ATOM 2050 O O . ASP A 1 262 ? 16.542 13.590 13.550 1.00 95.25 262 ASP A O 1
ATOM 2054 N N . PRO A 1 263 ? 15.880 14.587 15.452 1.00 92.38 263 PRO A N 1
ATOM 2055 C CA . PRO A 1 263 ? 14.587 15.006 14.920 1.00 92.38 263 PRO A CA 1
ATOM 2056 C C . PRO A 1 263 ? 14.659 15.882 13.662 1.00 92.38 263 PRO A C 1
ATOM 2058 O O . PRO A 1 263 ? 13.697 15.922 12.901 1.00 92.38 263 PRO A O 1
ATOM 2061 N N . GLU A 1 264 ? 15.744 16.640 13.463 1.00 94.00 264 GLU A N 1
ATOM 2062 C CA . GLU A 1 264 ? 15.889 17.502 12.282 1.00 94.00 264 GLU A CA 1
ATOM 2063 C C . GLU A 1 264 ? 16.221 16.645 11.057 1.00 94.00 264 GLU A C 1
ATOM 2065 O O . GLU A 1 264 ? 15.560 16.769 10.028 1.00 94.00 264 GLU A O 1
ATOM 2070 N N . ALA A 1 265 ? 17.160 15.705 11.198 1.00 91.81 265 ALA A N 1
ATOM 2071 C CA . ALA A 1 265 ? 17.484 14.752 10.139 1.00 91.81 265 ALA A CA 1
ATOM 2072 C C . ALA A 1 265 ? 16.314 13.801 9.824 1.00 91.81 265 ALA A C 1
ATOM 2074 O O . ALA A 1 265 ? 16.051 13.525 8.653 1.00 91.81 265 ALA A O 1
ATOM 2075 N N . ALA A 1 266 ? 15.583 13.346 10.846 1.00 88.19 266 ALA A N 1
ATOM 2076 C CA . ALA A 1 266 ? 14.389 12.523 10.677 1.00 88.19 266 ALA A CA 1
ATOM 2077 C C . ALA A 1 266 ? 13.282 13.279 9.928 1.00 88.19 266 ALA A C 1
ATOM 2079 O O . ALA A 1 266 ? 12.659 12.713 9.035 1.00 88.19 266 ALA A O 1
ATOM 2080 N N . GLN A 1 267 ? 13.079 14.571 10.214 1.00 91.75 267 GLN A N 1
ATOM 2081 C CA . GLN A 1 267 ? 12.143 15.394 9.446 1.00 91.75 267 GLN A CA 1
ATOM 2082 C C . GLN A 1 267 ? 12.581 15.531 7.983 1.00 91.75 267 GLN A C 1
ATOM 2084 O O . GLN A 1 267 ? 11.760 15.340 7.096 1.00 91.75 267 GLN A O 1
ATOM 2089 N N . GLU A 1 268 ? 13.862 15.792 7.708 1.00 93.19 268 GLU A N 1
ATOM 2090 C CA . GLU A 1 268 ? 14.361 15.859 6.326 1.00 93.19 268 GLU A CA 1
ATOM 2091 C C . GLU A 1 268 ? 14.197 14.525 5.579 1.00 93.19 268 GLU A C 1
ATOM 2093 O O . GLU A 1 268 ? 13.966 14.515 4.370 1.00 93.19 268 GLU A O 1
ATOM 2098 N N . GLN A 1 269 ? 14.352 13.392 6.270 1.00 87.94 269 GLN A N 1
ATOM 2099 C CA . GLN A 1 269 ? 14.079 12.068 5.710 1.00 87.94 269 GLN A CA 1
ATOM 2100 C C . GLN A 1 269 ? 12.589 11.858 5.452 1.00 87.94 269 GLN A C 1
ATOM 2102 O O . GLN A 1 269 ? 12.227 11.377 4.382 1.00 87.94 269 GLN A O 1
ATOM 2107 N N . TYR A 1 270 ? 11.737 12.245 6.400 1.00 85.69 270 TYR A N 1
ATOM 2108 C CA . TYR A 1 270 ? 10.291 12.186 6.231 1.00 85.69 270 TYR A CA 1
ATOM 2109 C C . TYR A 1 270 ? 9.843 13.014 5.029 1.00 85.69 270 TYR A C 1
ATOM 2111 O O . TYR A 1 270 ? 9.048 12.523 4.241 1.00 85.69 270 TYR A O 1
ATOM 2119 N N . ASP A 1 271 ? 10.375 14.225 4.854 1.00 91.44 271 ASP A N 1
ATOM 2120 C CA . ASP A 1 271 ? 10.030 15.095 3.727 1.00 91.44 271 ASP A CA 1
ATOM 2121 C C . ASP A 1 271 ? 10.419 14.440 2.393 1.00 91.44 271 ASP A C 1
ATOM 2123 O O . ASP A 1 271 ? 9.619 14.431 1.462 1.00 91.44 271 ASP A O 1
ATOM 2127 N N . ARG A 1 272 ? 11.604 13.808 2.316 1.00 91.25 272 ARG A N 1
ATOM 2128 C CA . ARG A 1 272 ? 12.007 13.045 1.123 1.00 91.25 272 ARG A CA 1
ATOM 2129 C C . ARG A 1 272 ? 11.062 11.892 0.837 1.00 91.25 272 ARG A C 1
ATOM 2131 O O . ARG A 1 272 ? 10.621 11.791 -0.296 1.00 91.25 272 ARG A O 1
ATOM 2138 N N . TYR A 1 273 ? 10.755 11.071 1.844 1.00 85.44 273 TYR A N 1
ATOM 2139 C CA . TYR A 1 273 ? 9.801 9.965 1.734 1.00 85.44 273 TYR A CA 1
ATOM 2140 C C . TYR A 1 273 ? 8.431 10.468 1.261 1.00 85.44 273 TYR A C 1
ATOM 2142 O O . TYR A 1 273 ? 7.879 9.957 0.293 1.00 85.44 273 TYR A O 1
ATOM 2150 N N . PHE A 1 274 ? 7.915 11.514 1.907 1.00 87.94 274 PHE A N 1
ATOM 2151 C CA . PHE A 1 274 ? 6.598 12.071 1.642 1.00 87.94 274 PHE A CA 1
ATOM 2152 C C . PHE A 1 274 ? 6.500 12.622 0.216 1.00 87.94 274 PHE A C 1
ATOM 2154 O O . PHE A 1 274 ? 5.505 12.389 -0.458 1.00 87.94 274 PHE A O 1
ATOM 2161 N N . GLU A 1 275 ? 7.520 13.313 -0.287 1.00 92.75 275 GLU A N 1
ATOM 2162 C CA . GLU A 1 275 ? 7.503 13.935 -1.618 1.00 92.75 275 GLU A CA 1
ATOM 2163 C C . GLU A 1 275 ? 7.800 12.965 -2.781 1.00 92.75 275 GLU A C 1
ATOM 2165 O O . GLU A 1 275 ? 7.836 13.401 -3.934 1.00 92.75 275 GLU A O 1
ATOM 2170 N N . GLN A 1 276 ? 8.005 11.667 -2.520 1.00 91.81 276 GLN A N 1
ATOM 2171 C CA . GLN A 1 276 ? 8.275 10.689 -3.579 1.00 91.81 276 GLN A CA 1
ATOM 2172 C C . GLN A 1 276 ? 7.091 10.540 -4.547 1.00 91.81 276 GLN A C 1
ATOM 2174 O O . GLN A 1 276 ? 5.947 10.489 -4.091 1.00 91.81 276 GLN A O 1
ATOM 2179 N N . PRO A 1 277 ? 7.338 10.401 -5.865 1.00 93.56 277 PRO A N 1
ATOM 2180 C CA . PRO A 1 277 ? 6.285 10.214 -6.863 1.00 93.56 277 PRO A CA 1
ATOM 2181 C C . PRO A 1 277 ? 5.265 9.119 -6.522 1.00 93.56 277 PRO A C 1
ATOM 2183 O O . PRO A 1 277 ? 4.064 9.375 -6.604 1.00 93.56 277 PRO A O 1
ATOM 2186 N N . VAL A 1 278 ? 5.714 7.932 -6.092 1.00 89.12 278 VAL A N 1
ATOM 2187 C CA . VAL A 1 278 ? 4.811 6.812 -5.750 1.00 89.12 278 VAL A CA 1
ATOM 2188 C C . VAL A 1 278 ? 3.939 7.118 -4.531 1.00 89.12 278 VAL A C 1
ATOM 2190 O O . VAL A 1 278 ? 2.766 6.754 -4.500 1.00 89.12 278 VAL A O 1
ATOM 2193 N N . GLU A 1 279 ? 4.486 7.839 -3.552 1.00 90.25 279 GLU A N 1
ATOM 2194 C CA . GLU A 1 279 ? 3.801 8.233 -2.318 1.00 90.25 279 GLU A CA 1
ATOM 2195 C C . GLU A 1 279 ? 2.801 9.369 -2.563 1.00 90.25 279 GLU A C 1
ATOM 2197 O O . GLU A 1 279 ? 1.710 9.378 -1.992 1.00 90.25 279 GLU A O 1
ATOM 2202 N N . VAL A 1 280 ? 3.150 10.328 -3.426 1.00 95.44 280 VAL A N 1
ATOM 2203 C CA . VAL A 1 280 ? 2.249 11.403 -3.864 1.00 95.44 280 VAL A CA 1
ATOM 2204 C C . VAL A 1 280 ? 1.057 10.813 -4.616 1.00 95.44 280 VAL A C 1
ATOM 2206 O O . VAL A 1 280 ? -0.077 11.077 -4.227 1.00 95.44 280 VAL A O 1
ATOM 2209 N N . ASP A 1 281 ? 1.294 9.965 -5.620 1.00 95.50 281 ASP A N 1
ATOM 2210 C CA . ASP A 1 281 ? 0.229 9.302 -6.388 1.00 95.50 281 ASP A CA 1
ATOM 2211 C C . ASP A 1 281 ? -0.682 8.446 -5.486 1.00 95.50 281 ASP A C 1
ATOM 2213 O O . ASP A 1 281 ? -1.909 8.537 -5.563 1.00 95.50 281 ASP A O 1
ATOM 2217 N N . ALA A 1 282 ? -0.103 7.685 -4.550 1.00 93.44 282 ALA A N 1
ATOM 2218 C CA . ALA A 1 282 ? -0.874 6.898 -3.593 1.00 93.44 282 ALA A CA 1
ATOM 2219 C C . ALA A 1 282 ? -1.726 7.765 -2.654 1.00 93.44 282 ALA A C 1
ATOM 2221 O O . ALA A 1 282 ? -2.864 7.412 -2.326 1.00 93.44 282 ALA A O 1
ATOM 2222 N N . ARG A 1 283 ? -1.212 8.919 -2.207 1.00 95.56 283 ARG A N 1
ATOM 2223 C CA . ARG A 1 283 ? -1.997 9.866 -1.400 1.00 95.56 283 ARG A CA 1
ATOM 2224 C C . ARG A 1 283 ? -3.100 10.548 -2.200 1.00 95.56 283 ARG A C 1
ATOM 2226 O O . ARG A 1 283 ? -4.181 10.720 -1.636 1.00 95.56 283 ARG A O 1
ATOM 2233 N N . GLU A 1 284 ? -2.856 10.892 -3.463 1.00 96.06 284 GLU A N 1
ATOM 2234 C CA . GLU A 1 284 ? -3.858 11.473 -4.366 1.00 96.06 284 GLU A CA 1
ATOM 2235 C C . GLU A 1 284 ? -5.028 10.505 -4.607 1.00 96.06 284 GLU A C 1
ATOM 2237 O O . GLU A 1 284 ? -6.181 10.915 -4.470 1.00 96.06 284 GLU A O 1
ATOM 2242 N N . GLU A 1 285 ? -4.763 9.214 -4.851 1.00 94.50 285 GLU A N 1
ATOM 2243 C CA . GLU A 1 285 ? -5.819 8.188 -4.947 1.00 94.50 285 GLU A CA 1
ATOM 2244 C C . GLU A 1 285 ? -6.624 8.121 -3.639 1.00 94.50 285 GLU A C 1
ATOM 2246 O O . GLU A 1 285 ? -7.857 8.166 -3.651 1.00 94.50 285 GLU A O 1
ATOM 2251 N N . GLY A 1 286 ? -5.942 8.051 -2.491 1.00 96.00 286 GLY A N 1
ATOM 2252 C CA . GLY A 1 286 ? -6.614 8.036 -1.193 1.00 96.00 286 GLY A CA 1
ATOM 2253 C C . GLY A 1 286 ? -7.506 9.262 -0.975 1.00 96.00 286 GLY A C 1
ATOM 2254 O O . GLY A 1 286 ? -8.627 9.124 -0.477 1.00 96.00 286 GLY A O 1
ATOM 2255 N N . ALA A 1 287 ? -7.036 10.448 -1.374 1.00 96.94 287 ALA A N 1
ATOM 2256 C CA . ALA A 1 287 ? -7.780 11.698 -1.268 1.00 96.94 287 ALA A CA 1
ATOM 2257 C C . ALA A 1 287 ? -9.021 11.697 -2.174 1.00 96.94 287 ALA A C 1
ATOM 2259 O O . ALA A 1 287 ? -10.113 12.003 -1.696 1.00 96.94 287 ALA A O 1
ATOM 2260 N N . GLU A 1 288 ? -8.895 11.275 -3.438 1.00 96.50 288 GLU A N 1
ATOM 2261 C CA . GLU A 1 288 ? -10.017 11.209 -4.386 1.00 96.50 288 GLU A CA 1
ATOM 2262 C C . GLU A 1 288 ? -11.160 10.329 -3.850 1.00 96.50 288 GLU A C 1
ATOM 2264 O O . GLU A 1 288 ? -12.334 10.717 -3.892 1.00 96.50 288 GLU A O 1
ATOM 2269 N N . PHE A 1 289 ? -10.831 9.159 -3.294 1.00 97.06 289 PHE A N 1
ATOM 2270 C CA . PHE A 1 289 ? -11.839 8.256 -2.737 1.00 97.06 289 PHE A CA 1
ATOM 2271 C C . PHE A 1 289 ? -12.474 8.778 -1.452 1.00 97.06 289 PHE A C 1
ATOM 2273 O O . PHE A 1 289 ? -13.674 8.587 -1.244 1.00 97.06 289 PHE A O 1
ATOM 2280 N N . VAL A 1 290 ? -11.692 9.426 -0.591 1.00 95.06 290 VAL A N 1
ATOM 2281 C CA . VAL A 1 290 ? -12.193 10.035 0.644 1.00 95.06 290 VAL A CA 1
ATOM 2282 C C . VAL A 1 290 ? -13.148 11.188 0.348 1.00 95.06 290 VAL A C 1
ATOM 2284 O O . VAL A 1 290 ? -14.247 11.216 0.904 1.00 95.06 290 VAL A O 1
ATOM 2287 N N . GLU A 1 291 ? -12.784 12.086 -0.566 1.00 96.31 291 GLU A N 1
ATOM 2288 C CA . GLU A 1 291 ? -13.619 13.222 -0.974 1.00 96.31 291 GLU A CA 1
ATOM 2289 C C . GLU A 1 291 ? -14.911 12.773 -1.672 1.00 96.31 291 GLU A C 1
ATOM 2291 O O . GLU A 1 291 ? -15.969 13.387 -1.515 1.00 96.31 291 GLU A O 1
ATOM 2296 N N . GLY A 1 292 ? -14.838 11.683 -2.442 1.00 96.19 292 GLY A N 1
ATOM 2297 C CA . GLY A 1 292 ? -15.983 11.077 -3.119 1.00 96.19 292 GLY A CA 1
ATOM 2298 C C . GLY A 1 292 ? -16.860 10.188 -2.230 1.00 96.19 292 GLY A C 1
ATOM 2299 O O . GLY A 1 292 ? -17.915 9.731 -2.687 1.00 96.19 292 GLY A O 1
ATOM 2300 N N . MET A 1 293 ? -16.449 9.916 -0.988 1.00 97.19 293 MET A N 1
ATOM 2301 C CA . MET A 1 293 ? -17.126 8.970 -0.104 1.00 97.19 293 MET A CA 1
ATOM 2302 C C . MET A 1 293 ? -18.503 9.487 0.324 1.00 97.19 293 MET A C 1
ATOM 2304 O O . MET A 1 293 ? -18.708 10.670 0.585 1.00 97.19 293 MET A O 1
ATOM 2308 N N . THR A 1 294 ? -19.465 8.574 0.455 1.00 98.38 294 THR A N 1
ATOM 2309 C CA . THR A 1 294 ? -20.812 8.887 0.956 1.00 98.38 294 THR A CA 1
ATOM 2310 C C . THR A 1 294 ? -21.250 7.865 2.005 1.00 98.38 294 THR A C 1
ATOM 2312 O O . THR A 1 294 ? -20.764 6.731 1.993 1.00 98.38 294 THR A O 1
ATOM 2315 N N . PRO A 1 295 ? -22.183 8.211 2.911 1.00 98.38 295 PRO A N 1
ATOM 2316 C CA . PRO A 1 295 ? -22.758 7.237 3.839 1.00 98.38 295 PRO A CA 1
ATOM 2317 C C . PRO A 1 295 ? -23.385 6.032 3.125 1.00 98.38 295 PRO A C 1
ATOM 2319 O O . PRO A 1 295 ? -23.248 4.902 3.591 1.00 98.38 295 PRO A O 1
ATOM 2322 N N . GLU A 1 296 ? -24.030 6.260 1.977 1.00 98.56 296 GLU A N 1
ATOM 2323 C CA . GLU A 1 296 ? -24.607 5.205 1.142 1.00 98.56 296 GLU A CA 1
ATOM 2324 C C . GLU A 1 296 ? -23.540 4.252 0.592 1.00 98.56 296 GLU A C 1
ATOM 2326 O O . GLU A 1 296 ? -23.790 3.053 0.478 1.00 98.56 296 GLU A O 1
ATOM 2331 N N . GLU A 1 297 ? -22.351 4.764 0.272 1.00 98.50 297 GLU A N 1
ATOM 2332 C CA . GLU A 1 297 ? -21.235 3.939 -0.187 1.00 98.50 297 GLU A CA 1
ATOM 2333 C C . GLU A 1 297 ? -20.671 3.064 0.939 1.00 98.50 297 GLU A C 1
ATOM 2335 O O . GLU A 1 297 ? -20.430 1.875 0.730 1.00 98.50 297 GLU A O 1
ATOM 2340 N N . LEU A 1 298 ? -20.555 3.597 2.161 1.00 98.38 298 LEU A N 1
ATOM 2341 C CA . LEU A 1 298 ? -20.183 2.789 3.329 1.00 98.38 298 LEU A CA 1
ATOM 2342 C C . LEU A 1 298 ? -21.209 1.681 3.608 1.00 98.38 298 LEU A C 1
ATOM 2344 O O . LEU A 1 298 ? -20.831 0.543 3.894 1.00 98.38 298 LEU A O 1
ATOM 2348 N N . GLU A 1 299 ? -22.505 1.988 3.498 1.00 98.38 299 GLU A N 1
ATOM 2349 C CA . GLU A 1 299 ? -23.563 0.985 3.653 1.00 98.38 299 GLU A CA 1
ATOM 2350 C C . GLU A 1 299 ? -23.478 -0.079 2.547 1.00 98.38 299 GLU A C 1
ATOM 2352 O O . GLU A 1 299 ? -23.552 -1.273 2.842 1.00 98.38 299 GLU A O 1
ATOM 2357 N N . ARG A 1 300 ? -23.238 0.324 1.291 1.00 98.56 300 ARG A N 1
ATOM 2358 C CA . ARG A 1 300 ? -23.036 -0.600 0.163 1.00 98.56 300 ARG A CA 1
ATOM 2359 C C . ARG A 1 300 ? -21.864 -1.549 0.414 1.00 98.56 300 ARG A C 1
ATOM 2361 O O . ARG A 1 300 ? -22.017 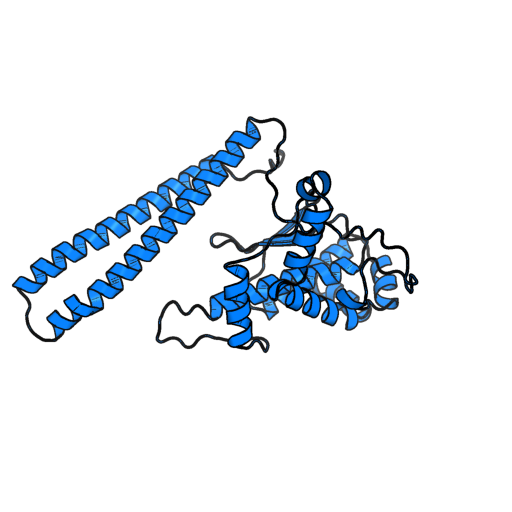-2.753 0.203 1.00 98.56 300 ARG A O 1
ATOM 2368 N N . LEU A 1 301 ? -20.718 -1.029 0.856 1.00 98.50 301 LEU A N 1
ATOM 2369 C CA . LEU A 1 301 ? -19.533 -1.827 1.185 1.00 98.50 301 LEU A CA 1
ATOM 2370 C C . LEU A 1 301 ? -19.842 -2.831 2.305 1.00 98.50 301 LEU A C 1
ATOM 2372 O O . LEU A 1 301 ? -19.540 -4.018 2.181 1.00 98.50 301 LEU A O 1
ATOM 2376 N N . LEU A 1 302 ? -20.536 -2.398 3.360 1.00 98.25 302 LEU A N 1
ATOM 2377 C CA . LEU A 1 302 ? -20.942 -3.282 4.453 1.00 98.25 302 LEU A CA 1
ATOM 2378 C C . LEU A 1 302 ? -21.981 -4.336 4.031 1.00 98.25 302 LEU A C 1
ATOM 2380 O O . LEU A 1 302 ? -22.043 -5.426 4.599 1.00 98.25 302 LEU A O 1
ATOM 2384 N N . GLU A 1 303 ? -22.862 -4.031 3.084 1.00 97.94 303 GLU A N 1
ATOM 2385 C CA . GLU A 1 303 ? -23.794 -5.020 2.539 1.00 97.94 303 GLU A CA 1
ATOM 2386 C C . GLU A 1 303 ? -23.092 -6.040 1.640 1.00 97.94 303 GLU A C 1
ATOM 2388 O O . GLU A 1 303 ? -23.435 -7.221 1.695 1.00 97.94 303 GLU A O 1
ATOM 2393 N N . ALA A 1 304 ? -22.109 -5.606 0.849 1.00 97.38 304 ALA A N 1
ATOM 2394 C CA . ALA A 1 304 ? -21.345 -6.460 -0.056 1.00 97.38 304 ALA A CA 1
ATOM 2395 C C . ALA A 1 304 ? -20.372 -7.412 0.666 1.00 97.38 304 ALA A C 1
ATOM 2397 O O . ALA A 1 304 ? -19.998 -8.439 0.095 1.00 97.38 304 ALA A O 1
ATOM 2398 N N . SER A 1 305 ? -19.995 -7.101 1.912 1.00 94.19 305 SER A N 1
ATOM 2399 C CA . SER A 1 305 ? -19.101 -7.924 2.737 1.00 94.19 305 SER A CA 1
ATOM 2400 C C . SER A 1 305 ? -19.782 -9.127 3.414 1.00 94.19 305 SER A C 1
ATOM 2402 O O . SER A 1 305 ? -19.098 -9.980 3.984 1.00 94.19 305 SER A O 1
ATOM 2404 N N . LYS A 1 306 ? -21.118 -9.217 3.356 1.00 89.44 306 LYS A N 1
ATOM 2405 C CA . LYS A 1 306 ? -21.938 -10.276 3.982 1.00 89.44 306 LYS A CA 1
ATOM 2406 C C . LYS A 1 306 ? -22.152 -11.485 3.071 1.00 89.44 306 LYS A C 1
ATOM 2408 O O . LYS A 1 306 ? -22.189 -12.613 3.620 1.00 89.44 306 LYS A O 1
#

Foldseek 3Di:
DDDDDPADPLVVLLVLLVVLLVLLVVLVVVLVVLLVVLVVVPVVDDDDVNCCCSVPVSVVVSVVSNVSSVVSNVSSVVSNVSSVCRVVPVVDDDDDDDDQAAAPPPPPDPDDDPDDDAPDDCVQQNDFDVQQLVLLLVDDLVLLVLLLQLLQVVLCVQLVLPRAAEAADCPHNHQKAWADDPVDGTYIYGHSVCSNHPSNLLVSQLRSLLSNLVSLLVQQPDPDPPDHRDHDDPDDPVLSVLSVVCVVVPQGQDDPVCCVPPVVVNVVSNVVNCPRSSNSSSSVSSNVCSNVDDSVVSVVSSVVSD

pLDDT: mean 79.79, std 19.45, range [25.77, 98.56]

Radius of gyration: 24.57 Å; Cα contacts (8 Å, |Δi|>4): 349; chains: 1; bounding box: 57×60×67 Å

Organism: NCBI:txid1210046